Protein AF-A0A7S1YZG0-F1 (afdb_monomer)

Structure (mmCIF, N/CA/C/O backbone):
data_AF-A0A7S1YZG0-F1
#
_entry.id   AF-A0A7S1YZG0-F1
#
loop_
_atom_site.group_PDB
_atom_site.id
_atom_site.type_symbol
_atom_site.label_atom_id
_atom_site.label_alt_id
_atom_site.label_comp_id
_atom_site.label_asym_id
_atom_site.label_entity_id
_atom_site.label_seq_id
_atom_site.pdbx_PDB_ins_code
_atom_site.Cartn_x
_atom_site.Cartn_y
_atom_site.Cartn_z
_atom_site.occupancy
_atom_site.B_iso_or_equiv
_atom_site.auth_seq_id
_atom_site.auth_comp_id
_atom_site.auth_asym_id
_atom_site.auth_atom_id
_atom_site.pdbx_PDB_model_num
ATOM 1 N N . MET A 1 1 ? 15.597 51.646 4.621 1.00 40.84 1 MET A N 1
ATOM 2 C CA . MET A 1 1 ? 14.350 52.086 3.955 1.00 40.84 1 MET A CA 1
ATOM 3 C C . MET A 1 1 ? 13.303 50.994 4.123 1.00 40.84 1 MET A C 1
ATOM 5 O O . MET A 1 1 ? 13.541 49.890 3.660 1.00 40.84 1 MET A O 1
ATOM 9 N N . LYS A 1 2 ? 12.206 51.258 4.848 1.00 37.47 2 LYS A N 1
ATOM 10 C CA . LYS A 1 2 ? 11.056 50.345 4.960 1.00 37.47 2 LYS A CA 1
ATOM 11 C C . LYS A 1 2 ? 10.108 50.652 3.801 1.00 37.47 2 LYS A C 1
ATOM 13 O O . LYS A 1 2 ? 9.451 51.687 3.818 1.00 37.47 2 LYS A O 1
ATOM 18 N N . THR A 1 3 ? 10.072 49.805 2.783 1.00 43.25 3 THR A N 1
ATOM 19 C CA . THR A 1 3 ? 9.079 49.895 1.708 1.00 43.25 3 THR A CA 1
ATOM 20 C C . THR A 1 3 ? 7.746 49.402 2.269 1.00 43.25 3 THR A C 1
ATOM 22 O O . THR A 1 3 ? 7.546 48.203 2.440 1.00 43.25 3 THR A O 1
ATOM 25 N N . CYS A 1 4 ? 6.842 50.322 2.618 1.00 40.41 4 CYS A N 1
ATOM 26 C CA . CYS A 1 4 ? 5.443 49.975 2.864 1.00 40.41 4 CYS A CA 1
ATOM 27 C C . CYS A 1 4 ? 4.842 49.489 1.542 1.00 40.41 4 CYS A C 1
ATOM 29 O O . CYS A 1 4 ? 4.576 50.296 0.652 1.00 40.41 4 CYS A O 1
ATOM 31 N N . LEU A 1 5 ? 4.653 48.175 1.398 1.00 47.50 5 LEU A N 1
ATOM 32 C CA . LEU A 1 5 ? 3.820 47.633 0.331 1.00 47.50 5 LEU A CA 1
ATOM 33 C C . LEU A 1 5 ? 2.373 48.059 0.597 1.00 47.50 5 LEU A C 1
ATOM 35 O O . LEU A 1 5 ? 1.707 47.528 1.484 1.00 47.50 5 LEU A O 1
ATOM 39 N N . PHE A 1 6 ? 1.887 49.023 -0.180 1.00 48.78 6 PHE A N 1
ATOM 40 C CA . PHE A 1 6 ? 0.459 49.259 -0.316 1.00 48.78 6 PHE A CA 1
ATOM 41 C C . PHE A 1 6 ? -0.130 48.088 -1.102 1.00 48.78 6 PHE A C 1
ATOM 43 O O . PHE A 1 6 ? 0.108 47.944 -2.300 1.00 48.78 6 PHE A O 1
ATOM 50 N N . TYR A 1 7 ? -0.877 47.228 -0.416 1.00 52.06 7 TYR A N 1
ATOM 51 C CA . TYR A 1 7 ? -1.691 46.217 -1.073 1.00 52.06 7 TYR A CA 1
ATOM 52 C C . TYR A 1 7 ? -2.772 46.933 -1.881 1.00 52.06 7 TYR A C 1
ATOM 54 O O . TYR A 1 7 ? -3.585 47.676 -1.332 1.00 52.06 7 TYR A O 1
ATOM 62 N N . THR A 1 8 ? -2.788 46.723 -3.192 1.00 62.25 8 THR A N 1
ATOM 63 C CA . THR A 1 8 ? -3.886 47.191 -4.032 1.00 62.25 8 THR A CA 1
ATOM 64 C C . THR A 1 8 ? -5.134 46.387 -3.670 1.00 62.25 8 THR A C 1
ATOM 66 O O . THR A 1 8 ? -5.079 45.159 -3.579 1.00 62.25 8 THR A O 1
ATOM 69 N N . GLY A 1 9 ? -6.275 47.054 -3.456 1.00 66.38 9 GLY A N 1
ATOM 70 C CA . GLY A 1 9 ? -7.536 46.393 -3.075 1.00 66.38 9 GLY A CA 1
ATOM 71 C C . GLY A 1 9 ? -7.940 45.236 -4.003 1.00 66.38 9 GLY A C 1
ATOM 72 O O . GLY A 1 9 ? -8.592 44.292 -3.572 1.00 66.38 9 GLY A O 1
ATOM 73 N N . THR A 1 10 ? -7.464 45.244 -5.247 1.00 66.94 10 THR A N 1
ATOM 74 C CA . THR A 1 10 ? -7.626 44.173 -6.240 1.00 66.94 10 THR A CA 1
ATOM 75 C C . THR A 1 10 ? -7.078 42.809 -5.803 1.00 66.94 10 THR A C 1
ATOM 77 O O . THR A 1 10 ? -7.722 41.794 -6.058 1.00 66.94 10 THR A O 1
ATOM 80 N N . THR A 1 11 ? -5.940 42.753 -5.104 1.00 68.00 11 THR A N 1
ATOM 81 C CA . THR A 1 11 ? -5.344 41.484 -4.643 1.00 68.00 11 THR A CA 1
ATOM 82 C C . THR A 1 11 ? -6.171 40.859 -3.521 1.00 68.00 11 THR A C 1
ATOM 84 O O . THR A 1 11 ? -6.400 39.651 -3.513 1.00 68.00 11 THR A O 1
ATOM 87 N N . LEU A 1 12 ? -6.677 41.685 -2.602 1.00 68.25 12 LEU A N 1
ATOM 88 C CA . LEU A 1 12 ? -7.566 41.240 -1.526 1.00 68.25 12 LEU A CA 1
ATOM 89 C C . LEU A 1 12 ? -8.907 40.741 -2.074 1.00 68.25 12 LEU A C 1
ATOM 91 O O . LEU A 1 12 ? -9.391 39.704 -1.631 1.00 68.25 12 LEU A O 1
ATOM 95 N N . VAL A 1 13 ? -9.465 41.421 -3.081 1.00 70.56 13 VAL A N 1
ATOM 96 C CA . VAL A 1 13 ? -10.699 40.990 -3.758 1.00 70.56 13 VAL A CA 1
ATOM 97 C C . VAL A 1 13 ? -10.504 39.650 -4.471 1.00 70.56 13 VAL A C 1
ATOM 99 O O . VAL A 1 13 ? -11.366 38.783 -4.367 1.00 70.56 13 VAL A O 1
ATOM 102 N N . ALA A 1 14 ? -9.364 39.430 -5.134 1.00 66.88 14 ALA A N 1
ATOM 103 C CA . ALA A 1 14 ? -9.069 38.150 -5.780 1.00 66.88 14 ALA A CA 1
ATOM 104 C C . ALA A 1 14 ? -8.938 36.998 -4.767 1.00 66.88 14 ALA A C 1
ATOM 106 O O . ALA A 1 14 ? -9.512 35.930 -4.976 1.00 66.88 14 ALA A O 1
ATOM 107 N N . ILE A 1 15 ? -8.241 37.217 -3.644 1.00 70.81 15 ILE A N 1
ATOM 108 C CA . ILE A 1 15 ? -8.138 36.222 -2.563 1.00 70.81 15 ILE A CA 1
ATOM 109 C C . ILE A 1 15 ? -9.522 35.935 -1.968 1.00 70.81 15 ILE A C 1
ATOM 111 O O . ILE A 1 15 ? -9.895 34.773 -1.825 1.00 70.81 15 ILE A O 1
ATOM 115 N N . ALA A 1 16 ? -10.310 36.973 -1.676 1.00 72.50 16 ALA A N 1
ATOM 116 C CA . ALA A 1 16 ? -11.657 36.829 -1.131 1.00 72.50 16 ALA A CA 1
ATOM 117 C C . ALA A 1 16 ? -12.597 36.091 -2.095 1.00 72.50 16 ALA A C 1
ATOM 119 O O . ALA A 1 16 ? -13.363 35.238 -1.655 1.00 72.50 16 ALA A O 1
ATOM 120 N N . ALA A 1 17 ? -12.513 36.353 -3.401 1.00 70.94 17 ALA A N 1
ATOM 121 C CA . ALA A 1 17 ? -13.303 35.654 -4.410 1.00 70.94 17 ALA A CA 1
ATOM 122 C C . ALA A 1 17 ? -12.927 34.166 -4.507 1.00 70.94 17 ALA A C 1
ATOM 124 O O . ALA A 1 17 ? -13.818 33.321 -4.564 1.00 70.94 17 ALA A O 1
ATOM 125 N N . VAL A 1 18 ? -11.630 33.827 -4.452 1.00 68.88 18 VAL A N 1
ATOM 126 C CA . VAL A 1 18 ? -11.175 32.424 -4.423 1.00 68.88 18 VAL A CA 1
ATOM 127 C C . VAL A 1 18 ? -11.649 31.728 -3.149 1.00 68.88 18 VAL A C 1
ATOM 129 O O . VAL A 1 18 ? -12.215 30.642 -3.231 1.00 68.88 18 VAL A O 1
ATOM 132 N N . LEU A 1 19 ? -11.485 32.360 -1.983 1.00 69.44 19 LEU A N 1
ATOM 133 C CA . LEU A 1 19 ? -11.948 31.802 -0.709 1.00 69.44 19 LEU A CA 1
ATOM 134 C C . LEU A 1 19 ? -13.472 31.629 -0.687 1.00 69.44 19 LEU A C 1
ATOM 136 O O . LEU A 1 19 ? -13.952 30.585 -0.263 1.00 69.44 19 LEU A O 1
ATOM 140 N N . THR A 1 20 ? -14.231 32.597 -1.204 1.00 70.56 20 THR A N 1
ATOM 141 C CA . THR A 1 20 ? -15.699 32.522 -1.288 1.00 70.56 20 THR A CA 1
ATOM 142 C C . THR A 1 20 ? -16.143 31.423 -2.250 1.00 70.56 20 THR A C 1
ATOM 144 O O 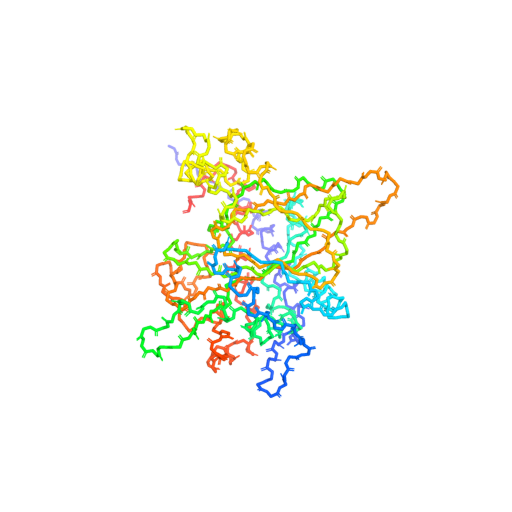. THR A 1 20 ? -17.036 30.651 -1.920 1.00 70.56 20 THR A O 1
ATOM 147 N N . GLY A 1 21 ? -15.497 31.295 -3.413 1.00 69.62 21 GLY A N 1
ATOM 148 C CA . GLY A 1 21 ? -15.764 30.213 -4.361 1.00 69.62 21 GLY A CA 1
ATOM 149 C C . GLY A 1 21 ? -15.461 28.832 -3.775 1.00 69.62 21 GLY A C 1
ATOM 150 O O . GLY A 1 21 ? -16.241 27.903 -3.971 1.00 69.62 21 GLY A O 1
ATOM 151 N N . VAL A 1 22 ? -14.376 28.709 -3.001 1.00 64.56 22 VAL A N 1
ATOM 152 C CA . VAL A 1 22 ? -14.058 27.497 -2.234 1.00 64.56 22 VAL A CA 1
ATOM 153 C C . VAL A 1 22 ? -15.163 27.223 -1.210 1.00 64.56 22 VAL A C 1
ATOM 155 O O . VAL A 1 22 ? -15.766 26.160 -1.267 1.00 64.56 22 VAL A O 1
ATOM 158 N N . VAL A 1 23 ? -15.511 28.185 -0.350 1.00 67.06 23 VAL A N 1
ATOM 159 C CA . VAL A 1 23 ? -16.560 28.034 0.679 1.00 67.06 23 VAL A CA 1
ATOM 160 C C . VAL A 1 23 ? -17.917 27.649 0.080 1.00 67.06 23 VAL A C 1
ATOM 162 O O . VAL A 1 23 ? -18.544 26.710 0.564 1.00 67.06 23 VAL A O 1
ATOM 165 N N . LEU A 1 24 ? -18.356 28.306 -0.998 1.00 66.12 24 LEU A N 1
ATOM 166 C CA . LEU A 1 24 ? -19.634 28.005 -1.652 1.00 66.12 24 LEU A CA 1
ATOM 167 C C . LEU A 1 24 ? -19.661 26.588 -2.234 1.00 66.12 24 LEU A C 1
ATOM 169 O O . LEU A 1 24 ? -20.643 25.866 -2.067 1.00 66.12 24 LEU A O 1
ATOM 173 N N . ARG A 1 25 ? -18.567 26.153 -2.867 1.00 63.75 25 ARG A N 1
ATOM 174 C CA . ARG A 1 25 ? -18.474 24.797 -3.420 1.00 63.75 25 ARG A CA 1
ATOM 175 C C . ARG A 1 25 ? -18.452 23.735 -2.322 1.00 63.75 25 ARG A C 1
ATOM 177 O O . ARG A 1 25 ? -19.052 22.680 -2.488 1.00 63.75 25 ARG A O 1
ATOM 184 N N . LEU A 1 26 ? -17.837 24.035 -1.183 1.00 60.12 26 LEU A N 1
ATOM 185 C CA . LEU A 1 26 ? -17.838 23.152 -0.016 1.00 60.12 26 LEU A CA 1
ATOM 186 C C . LEU A 1 26 ? -19.218 23.054 0.627 1.00 60.12 26 LEU A C 1
ATOM 188 O O . LEU A 1 26 ? -19.642 21.963 0.978 1.00 60.12 26 LEU A O 1
ATOM 19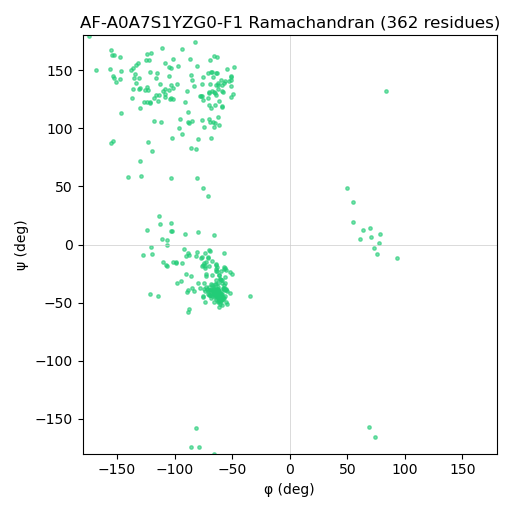2 N N . SER A 1 27 ? -19.959 24.163 0.695 1.00 59.91 27 SER A N 1
ATOM 193 C CA . SER A 1 27 ? -21.349 24.152 1.169 1.00 59.91 27 SER A CA 1
ATOM 194 C C . SER A 1 27 ? -22.317 23.425 0.228 1.00 59.91 27 SER A C 1
ATOM 196 O O . SER A 1 27 ? -23.437 23.123 0.625 1.00 59.91 27 SER A O 1
ATOM 198 N N . SER A 1 28 ? -21.891 23.144 -1.010 1.00 61.03 28 SER A N 1
ATOM 199 C CA . SER A 1 28 ? -22.640 22.324 -1.969 1.00 61.03 28 SER A CA 1
ATOM 200 C C . SER A 1 28 ? -22.284 20.837 -1.931 1.00 61.03 28 SER A C 1
ATOM 202 O O . SER A 1 28 ? -22.922 20.067 -2.645 1.00 61.03 28 SER A O 1
ATOM 204 N N . ILE A 1 29 ? -21.295 20.420 -1.125 1.00 59.22 29 ILE A N 1
ATOM 205 C CA . ILE A 1 29 ? -21.061 18.995 -0.875 1.00 59.22 29 ILE A CA 1
ATOM 206 C C . ILE A 1 29 ? -22.264 18.503 -0.064 1.00 59.22 29 ILE A C 1
ATOM 208 O O . ILE A 1 29 ? -22.516 19.037 1.018 1.00 59.22 29 ILE A O 1
ATOM 212 N N . PRO A 1 30 ? -23.061 17.560 -0.590 1.00 58.75 30 PRO A N 1
ATOM 213 C CA . PRO A 1 30 ? -24.253 17.126 0.113 1.00 58.75 30 PRO A CA 1
ATOM 214 C C . PRO A 1 30 ? -23.872 16.495 1.463 1.00 58.75 30 PRO A C 1
ATOM 216 O O . PRO A 1 30 ? -22.887 15.768 1.578 1.00 58.75 30 PRO A O 1
ATOM 219 N N . ASN A 1 31 ? -24.656 16.810 2.503 1.00 58.28 31 ASN A N 1
ATOM 220 C CA . ASN A 1 31 ? -24.480 16.327 3.885 1.00 58.28 31 ASN A CA 1
ATOM 221 C C . ASN A 1 31 ? -24.696 14.803 4.034 1.00 58.28 31 ASN A C 1
ATOM 223 O O . ASN A 1 31 ? -24.804 14.294 5.147 1.00 58.28 31 ASN A O 1
ATOM 227 N N . ASP A 1 32 ? -24.842 14.082 2.927 1.00 57.28 32 ASP A N 1
ATOM 228 C CA . ASP A 1 32 ? -25.149 12.659 2.857 1.00 57.28 32 ASP A CA 1
ATOM 229 C C . ASP A 1 32 ? -23.901 11.762 2.880 1.00 57.28 32 ASP A C 1
ATOM 231 O O . ASP A 1 32 ? -24.047 10.554 3.061 1.00 57.28 32 ASP A O 1
ATOM 235 N N . ILE A 1 33 ? -22.680 12.314 2.805 1.00 58.03 33 ILE A N 1
ATOM 236 C CA . ILE A 1 33 ? -21.438 11.548 3.027 1.00 58.03 33 ILE A CA 1
ATOM 237 C C . ILE A 1 33 ? -21.162 11.380 4.527 1.00 58.03 33 ILE A C 1
ATOM 239 O O . ILE A 1 33 ? -20.125 11.770 5.064 1.00 58.03 33 ILE A O 1
ATOM 243 N N . VAL A 1 34 ? -22.113 10.798 5.241 1.00 62.34 34 VAL A N 1
ATOM 244 C CA . VAL A 1 34 ? -21.827 10.254 6.561 1.00 62.34 34 VAL A CA 1
ATOM 245 C C . VAL A 1 34 ? -21.362 8.823 6.350 1.00 62.34 34 VAL A C 1
ATOM 247 O O . VAL A 1 34 ? -22.148 7.982 5.911 1.00 62.34 34 VAL A O 1
ATOM 250 N N . ILE A 1 35 ? -20.093 8.535 6.656 1.00 65.12 35 ILE A N 1
ATOM 251 C CA . ILE A 1 35 ? -19.622 7.150 6.714 1.00 65.12 35 ILE A CA 1
ATOM 252 C C . ILE A 1 35 ? -20.350 6.491 7.881 1.00 65.12 35 ILE A C 1
ATOM 254 O O . ILE A 1 35 ? -20.004 6.696 9.043 1.00 65.12 35 ILE A O 1
ATOM 258 N N . ARG A 1 36 ? -21.379 5.712 7.564 1.00 67.06 36 ARG A N 1
ATOM 259 C CA . ARG A 1 36 ? -22.019 4.819 8.521 1.00 67.06 36 ARG A CA 1
ATOM 260 C C . ARG A 1 36 ? -21.361 3.462 8.379 1.00 67.06 36 ARG A C 1
ATOM 262 O O . ARG A 1 36 ? -21.690 2.694 7.480 1.00 67.06 36 ARG A O 1
ATOM 269 N N . LEU A 1 37 ? -20.367 3.215 9.225 1.00 66.00 37 LEU A N 1
ATOM 270 C CA . LEU A 1 37 ? -19.906 1.860 9.488 1.00 66.00 37 LEU A CA 1
ATOM 271 C C . LEU A 1 37 ? -20.895 1.301 10.504 1.00 66.00 37 LEU A C 1
ATOM 273 O O . LEU A 1 37 ? -20.654 1.401 11.699 1.00 66.00 37 LEU A O 1
ATOM 277 N N . ASP A 1 38 ? -22.046 0.811 10.045 1.00 61.22 38 ASP A N 1
ATOM 278 C CA . ASP A 1 38 ? -22.977 0.163 10.965 1.00 61.22 38 ASP A CA 1
ATOM 279 C C . ASP A 1 38 ? -22.235 -1.022 11.604 1.00 61.22 38 ASP A C 1
ATOM 281 O O . ASP A 1 38 ? -21.835 -1.957 10.908 1.00 61.22 38 ASP A O 1
ATOM 285 N N . ASP A 1 39 ? -22.070 -1.004 12.933 1.00 53.97 39 ASP A N 1
ATOM 286 C CA . ASP A 1 39 ? -21.371 -2.044 13.718 1.00 53.97 39 ASP A CA 1
ATOM 287 C C . ASP A 1 39 ? -21.977 -3.457 13.537 1.00 53.97 39 ASP A C 1
ATOM 289 O O . ASP A 1 39 ? -21.431 -4.450 14.016 1.00 53.97 39 ASP A O 1
ATOM 293 N N . THR A 1 40 ? -23.116 -3.563 12.844 1.00 52.03 40 THR A N 1
ATOM 294 C CA . THR A 1 40 ? -23.868 -4.806 12.621 1.00 52.03 40 THR A CA 1
ATOM 295 C C . THR A 1 40 ? -23.839 -5.315 11.183 1.00 52.03 40 THR A C 1
ATOM 297 O O . THR A 1 40 ? -24.181 -6.476 10.958 1.00 52.03 40 THR A O 1
ATOM 300 N N . THR A 1 41 ? -23.430 -4.502 10.205 1.00 57.78 41 THR A N 1
ATOM 301 C CA . THR A 1 41 ? -23.325 -4.964 8.818 1.00 57.78 41 THR A CA 1
ATOM 302 C C . THR A 1 41 ? -21.897 -5.399 8.558 1.00 57.78 41 THR A C 1
ATOM 304 O O . THR A 1 41 ? -20.989 -4.570 8.487 1.00 57.78 41 THR A O 1
ATOM 307 N N . GLU A 1 42 ? -21.692 -6.711 8.436 1.00 74.25 42 GLU A N 1
ATOM 308 C CA . GLU A 1 42 ? -20.433 -7.251 7.936 1.00 74.25 42 GLU A CA 1
ATOM 309 C C . GLU A 1 42 ? -20.059 -6.566 6.619 1.00 74.25 42 GLU A C 1
ATOM 311 O O . GLU A 1 42 ? -20.928 -6.231 5.808 1.00 74.25 42 GLU A O 1
ATOM 316 N N . SER A 1 43 ? -18.757 -6.358 6.412 1.00 82.88 43 SER A N 1
ATOM 317 C CA . SER A 1 43 ? -18.273 -5.803 5.156 1.00 82.88 43 SER A CA 1
ATOM 318 C C . SER A 1 43 ? -18.839 -6.585 3.980 1.00 82.88 43 SER A C 1
ATOM 320 O O . SER A 1 43 ? -18.821 -7.815 3.965 1.00 82.88 43 SER A O 1
ATOM 322 N N . THR A 1 44 ? -19.282 -5.864 2.956 1.00 88.50 44 THR A N 1
ATOM 323 C CA . THR A 1 44 ? -19.693 -6.472 1.689 1.00 88.50 44 THR A CA 1
ATOM 324 C C . THR A 1 44 ? -18.502 -7.049 0.919 1.00 88.50 44 THR A C 1
ATOM 326 O O . THR A 1 44 ? -18.699 -7.636 -0.147 1.00 88.50 44 THR A O 1
ATOM 329 N N . PHE A 1 45 ? -17.272 -6.842 1.408 1.00 95.25 45 PHE A N 1
ATOM 330 C CA . PHE A 1 45 ? -16.039 -7.448 0.920 1.00 95.25 45 PHE A CA 1
ATOM 331 C C . PHE A 1 45 ? -15.647 -8.654 1.775 1.00 95.25 45 PHE A C 1
ATOM 333 O O . PHE A 1 45 ? -15.642 -8.615 3.006 1.00 95.25 45 PHE A O 1
ATOM 340 N N . THR A 1 46 ? -15.216 -9.706 1.098 1.00 97.06 46 THR A N 1
ATOM 341 C CA . THR A 1 46 ? -14.877 -11.015 1.648 1.00 97.06 46 THR A CA 1
ATOM 342 C C . THR A 1 46 ? -13.498 -11.466 1.163 1.00 97.06 46 THR A C 1
ATOM 344 O O . THR A 1 46 ? -13.366 -12.517 0.536 1.00 97.06 46 THR A O 1
ATOM 347 N N . PRO A 1 47 ? -12.433 -10.689 1.447 1.00 97.12 47 PRO A N 1
ATOM 348 C CA . PRO A 1 47 ? -11.110 -11.002 0.949 1.00 97.12 47 PRO A CA 1
ATOM 349 C C . PRO A 1 47 ? -10.664 -12.383 1.425 1.00 97.12 47 PRO A C 1
ATOM 351 O O . PRO A 1 47 ? -10.814 -12.754 2.600 1.00 97.12 47 PRO A O 1
ATOM 354 N N . LYS A 1 48 ? -10.058 -13.131 0.507 1.00 98.12 48 LYS A N 1
ATOM 355 C CA . LYS A 1 48 ? -9.462 -14.427 0.801 1.00 98.12 48 LYS A CA 1
ATOM 356 C C . LYS A 1 48 ? -8.390 -14.264 1.877 1.00 98.12 48 LYS A C 1
ATOM 358 O O . LYS A 1 48 ? -7.521 -13.401 1.795 1.00 98.12 48 LYS A O 1
ATOM 363 N N . GLN A 1 49 ? -8.433 -15.115 2.895 1.00 98.06 49 GLN A N 1
ATOM 364 C CA . GLN A 1 49 ? -7.408 -15.112 3.935 1.00 98.06 49 GLN A CA 1
ATOM 365 C C . GLN A 1 49 ? -6.080 -15.646 3.388 1.00 98.06 49 GLN A C 1
ATOM 367 O O . GLN A 1 49 ? -6.061 -16.537 2.532 1.00 98.06 49 GLN A O 1
ATOM 372 N N . LEU A 1 50 ? -4.966 -15.122 3.905 1.00 98.12 50 LEU A N 1
ATOM 373 C CA . LEU A 1 50 ? -3.645 -15.646 3.572 1.00 98.12 50 LEU A CA 1
ATOM 374 C C . LEU A 1 50 ? -3.513 -17.087 4.065 1.00 98.12 50 LEU A C 1
ATOM 376 O O . LEU A 1 50 ? -3.894 -17.428 5.183 1.00 98.12 50 LEU A O 1
ATOM 380 N N . THR A 1 51 ? -2.937 -17.936 3.223 1.00 98.12 51 THR A N 1
ATOM 381 C CA . THR A 1 51 ? -2.551 -19.292 3.618 1.00 98.12 51 THR A CA 1
ATOM 382 C C . THR A 1 51 ? -1.380 -19.256 4.600 1.00 98.12 51 THR A C 1
ATOM 384 O O . THR A 1 51 ? -0.595 -18.307 4.622 1.00 98.12 51 THR A O 1
ATOM 387 N N . GLN A 1 52 ? -1.195 -20.332 5.370 1.00 97.81 52 GLN A N 1
ATOM 388 C CA . GLN A 1 52 ? -0.063 -20.432 6.296 1.00 97.81 52 GLN A CA 1
ATOM 389 C C . GLN A 1 52 ? 1.293 -20.287 5.587 1.00 97.81 52 GLN A C 1
ATOM 391 O O . GLN A 1 52 ? 2.194 -19.644 6.120 1.00 97.81 52 GLN A O 1
ATOM 396 N N . SER A 1 53 ? 1.428 -20.835 4.375 1.00 98.25 53 SER A N 1
ATOM 397 C CA . SER A 1 53 ? 2.641 -20.677 3.569 1.00 98.25 53 SER A CA 1
ATOM 398 C C . SER A 1 53 ? 2.862 -19.226 3.152 1.00 98.25 53 SER A C 1
ATOM 400 O O . SER A 1 53 ? 3.985 -18.752 3.225 1.00 98.25 53 SER A O 1
ATOM 402 N N . GLN A 1 54 ? 1.808 -18.491 2.779 1.00 98.31 54 GLN A N 1
ATOM 403 C CA . GLN A 1 54 ? 1.923 -17.068 2.442 1.00 98.31 54 GLN A CA 1
ATOM 404 C C . GLN A 1 54 ? 2.336 -16.217 3.647 1.00 98.31 54 GLN A C 1
ATOM 406 O O . GLN A 1 54 ? 3.156 -15.316 3.496 1.00 98.31 54 GLN A O 1
ATOM 411 N N . ILE A 1 55 ? 1.812 -16.519 4.838 1.00 98.06 55 ILE A N 1
ATOM 412 C CA . ILE A 1 55 ? 2.206 -15.840 6.082 1.00 98.06 55 ILE A CA 1
ATOM 413 C C . ILE A 1 55 ? 3.693 -16.084 6.363 1.00 98.06 55 ILE A C 1
ATOM 415 O O . ILE A 1 55 ? 4.441 -15.131 6.558 1.00 98.06 55 ILE A O 1
ATOM 419 N N . GLN A 1 56 ? 4.146 -17.338 6.285 1.00 97.12 56 GLN A N 1
ATOM 420 C CA . GLN A 1 56 ? 5.559 -17.692 6.468 1.00 97.12 56 GLN A CA 1
ATOM 421 C C . GLN A 1 56 ? 6.464 -17.037 5.415 1.00 97.12 56 GLN A C 1
ATOM 423 O O . GLN A 1 56 ? 7.554 -16.568 5.742 1.00 97.12 56 GLN A O 1
ATOM 428 N N . THR A 1 57 ? 6.017 -16.972 4.155 1.00 97.69 57 THR A N 1
ATOM 429 C CA . THR A 1 57 ? 6.726 -16.240 3.099 1.00 97.69 57 THR A CA 1
ATOM 430 C C . THR A 1 57 ? 6.836 -14.763 3.454 1.00 97.69 57 THR A C 1
ATOM 432 O O . THR A 1 57 ? 7.936 -14.230 3.397 1.00 97.69 57 THR A O 1
ATOM 435 N N . PHE A 1 58 ? 5.756 -14.108 3.881 1.00 97.75 58 PHE A N 1
ATOM 436 C CA . PHE A 1 58 ? 5.808 -12.701 4.279 1.00 97.75 58 PHE A CA 1
ATOM 437 C C . PHE A 1 58 ? 6.760 -12.464 5.461 1.00 97.75 58 PHE A C 1
ATOM 439 O O . PHE A 1 58 ? 7.575 -11.546 5.408 1.00 97.75 58 PHE A O 1
ATOM 446 N N . GLU A 1 59 ? 6.702 -13.295 6.505 1.00 95.94 59 GLU A N 1
ATOM 447 C CA . GLU A 1 59 ? 7.577 -13.184 7.684 1.00 95.94 59 GLU A CA 1
ATOM 448 C C . GLU A 1 59 ? 9.062 -13.304 7.308 1.00 95.94 59 GLU A C 1
ATOM 450 O O . GLU A 1 59 ? 9.903 -12.532 7.783 1.00 95.94 59 GLU A O 1
ATOM 455 N N . LYS A 1 60 ? 9.385 -14.251 6.422 1.00 96.00 60 LYS A N 1
ATOM 456 C CA . LYS A 1 60 ? 10.753 -14.491 5.960 1.00 96.00 60 LYS A CA 1
ATOM 457 C C . LYS A 1 60 ? 11.235 -13.408 4.992 1.00 96.00 60 LYS A C 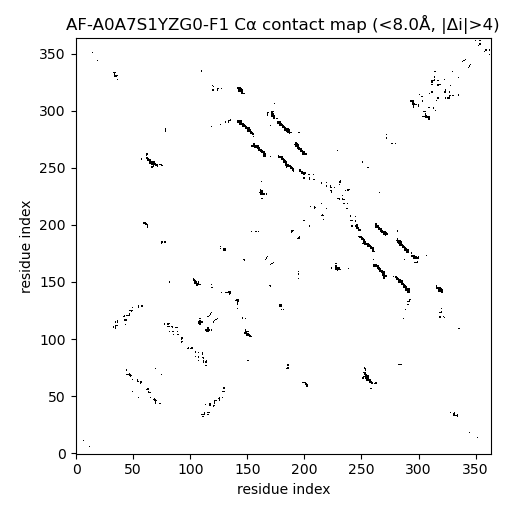1
ATOM 459 O O . LYS A 1 60 ? 12.326 -12.863 5.159 1.00 96.00 60 LYS A O 1
ATOM 464 N N . GLU A 1 61 ? 10.425 -13.107 3.985 1.00 96.69 61 GLU A N 1
ATOM 465 C CA . GLU A 1 61 ? 10.826 -12.358 2.793 1.00 96.69 61 GLU A CA 1
ATOM 466 C C . GLU A 1 61 ? 10.455 -10.872 2.839 1.00 96.69 61 GLU A C 1
ATOM 468 O O . GLU A 1 61 ? 10.965 -10.090 2.038 1.00 96.69 61 GLU A O 1
ATOM 473 N N . GLY A 1 62 ? 9.563 -10.467 3.747 1.00 96.50 62 GLY A N 1
ATOM 474 C CA . GLY A 1 62 ? 8.999 -9.116 3.808 1.00 96.50 62 GLY A CA 1
ATOM 475 C C . GLY A 1 62 ? 8.024 -8.792 2.670 1.00 96.50 62 GLY A C 1
ATOM 476 O O . GLY A 1 62 ? 7.607 -7.640 2.539 1.00 96.50 62 GLY A O 1
ATOM 477 N N . VAL A 1 63 ? 7.674 -9.770 1.830 1.00 98.19 63 VAL A N 1
ATOM 478 C CA . VAL A 1 63 ? 6.740 -9.615 0.711 1.00 98.19 63 VAL A CA 1
ATOM 479 C C . VAL A 1 63 ? 6.067 -10.940 0.366 1.00 98.19 63 VAL A C 1
ATOM 481 O O . VAL A 1 63 ? 6.682 -11.999 0.466 1.00 98.19 63 VAL A O 1
ATOM 484 N N . VAL A 1 64 ? 4.803 -10.888 -0.052 1.00 98.38 64 VAL A N 1
ATOM 485 C CA . VAL A 1 64 ? 4.061 -12.046 -0.553 1.00 98.38 64 VAL A CA 1
ATOM 486 C C . VAL A 1 64 ? 3.060 -11.643 -1.636 1.00 98.38 64 VAL A C 1
ATOM 488 O O . VAL A 1 64 ? 2.418 -10.597 -1.551 1.00 98.38 64 VAL A O 1
ATOM 491 N N . PHE A 1 65 ? 2.913 -12.497 -2.649 1.00 98.62 65 PHE A N 1
ATOM 492 C CA . PHE A 1 65 ? 1.862 -12.394 -3.660 1.00 98.62 65 PHE A CA 1
ATOM 493 C C . PHE A 1 65 ? 0.609 -13.166 -3.212 1.00 98.62 65 PHE A C 1
ATOM 495 O O . PHE A 1 65 ? 0.681 -14.319 -2.768 1.00 98.62 65 PHE A O 1
ATOM 502 N N . ALA A 1 66 ? -0.548 -12.523 -3.319 1.00 98.56 66 ALA A N 1
ATOM 503 C CA . ALA A 1 66 ? -1.849 -13.037 -2.921 1.00 98.56 66 ALA A CA 1
ATOM 504 C C . ALA A 1 66 ? -2.806 -13.019 -4.126 1.00 98.56 66 ALA A C 1
ATOM 506 O O . ALA A 1 66 ? -3.507 -12.027 -4.336 1.00 98.56 66 ALA A O 1
ATOM 507 N N . PRO A 1 67 ? -2.834 -14.099 -4.931 1.00 98.50 67 PRO A N 1
ATOM 508 C CA . PRO A 1 67 ? -3.731 -14.182 -6.075 1.00 98.50 67 PRO A CA 1
ATOM 509 C C . PRO A 1 67 ? -5.183 -14.300 -5.614 1.00 98.50 67 PRO A C 1
ATOM 511 O O . PRO A 1 67 ? -5.489 -15.054 -4.680 1.00 98.50 67 PRO A O 1
ATOM 514 N N . SER A 1 68 ? -6.058 -13.575 -6.305 1.00 98.25 68 SER A N 1
ATOM 515 C CA . SER A 1 68 ? -7.492 -13.474 -6.043 1.00 98.25 68 SER A CA 1
ATOM 516 C C . SER A 1 68 ? -7.759 -13.159 -4.573 1.00 98.25 68 SER A C 1
ATOM 518 O O . SER A 1 68 ? -8.523 -13.857 -3.900 1.00 98.25 68 SER A O 1
ATOM 520 N N . LEU A 1 69 ? -7.049 -12.150 -4.049 1.00 98.62 69 LEU A N 1
ATOM 521 C CA . LEU A 1 69 ? -7.306 -11.648 -2.704 1.00 98.62 69 LEU A CA 1
ATOM 522 C C . LEU A 1 69 ? -8.740 -11.124 -2.631 1.00 98.62 69 LEU A C 1
ATOM 524 O O . LEU A 1 69 ? -9.446 -11.439 -1.680 1.00 98.62 69 LEU A O 1
ATOM 528 N N . LEU A 1 70 ? -9.156 -10.372 -3.647 1.00 98.62 70 LEU A N 1
ATOM 529 C CA . LEU A 1 70 ? -10.552 -10.054 -3.925 1.00 98.62 70 LEU A CA 1
ATOM 530 C C . LEU A 1 70 ? -11.038 -10.878 -5.120 1.00 98.62 70 LEU A C 1
ATOM 532 O O . LEU A 1 70 ? -10.248 -11.240 -5.996 1.00 98.62 70 LEU A O 1
ATOM 536 N N . SER A 1 71 ? -12.342 -11.146 -5.164 1.00 98.31 71 SER A N 1
ATOM 537 C CA . SER A 1 71 ? -13.000 -11.555 -6.408 1.00 98.31 71 SER A CA 1
ATOM 538 C C . SER A 1 71 ? -12.924 -10.438 -7.454 1.00 98.31 71 SER A C 1
ATOM 540 O O . SER A 1 71 ? -12.698 -9.267 -7.129 1.00 98.31 71 SER A O 1
ATOM 542 N N . GLU A 1 72 ? -13.122 -10.789 -8.722 1.00 97.56 72 GLU A N 1
ATOM 543 C CA . GLU A 1 72 ? -13.126 -9.812 -9.812 1.00 97.56 72 GLU A CA 1
ATOM 544 C C . GLU A 1 72 ? -14.259 -8.788 -9.628 1.00 97.56 72 GLU A C 1
ATOM 546 O O . GLU A 1 72 ? -14.054 -7.587 -9.805 1.00 97.56 72 GLU A O 1
ATOM 551 N N . GLU A 1 73 ? -15.429 -9.236 -9.167 1.00 98.00 73 GLU A N 1
ATOM 552 C CA . GLU A 1 73 ? -16.581 -8.385 -8.871 1.00 98.00 73 GLU A CA 1
ATOM 553 C C . GLU A 1 73 ? -16.289 -7.389 -7.739 1.00 98.00 73 GLU A C 1
ATOM 555 O O . GLU A 1 73 ? -16.643 -6.211 -7.828 1.00 98.00 73 GLU A O 1
ATOM 560 N N . GLU A 1 74 ? -15.609 -7.831 -6.679 1.00 98.12 74 GLU A N 1
ATOM 561 C CA . GLU A 1 74 ? -15.180 -6.956 -5.585 1.00 98.12 74 GLU A CA 1
ATOM 562 C C . GLU A 1 74 ? -14.113 -5.956 -6.036 1.00 98.12 74 GLU A C 1
ATOM 564 O O . GLU A 1 74 ? -14.160 -4.795 -5.628 1.00 98.12 74 GLU A O 1
ATOM 569 N N . ALA A 1 75 ? -13.173 -6.373 -6.888 1.00 98.25 75 ALA A N 1
ATOM 570 C CA . ALA A 1 75 ? -12.168 -5.480 -7.458 1.00 98.25 75 ALA A CA 1
ATOM 571 C C . ALA A 1 75 ? -12.811 -4.397 -8.340 1.00 98.25 75 ALA A C 1
ATOM 573 O O . ALA A 1 75 ? -12.458 -3.223 -8.219 1.00 98.25 75 ALA A O 1
ATOM 574 N N . ILE A 1 76 ? -13.802 -4.763 -9.161 1.00 97.31 76 ILE A N 1
ATOM 575 C CA . ILE A 1 76 ? -14.607 -3.825 -9.957 1.00 97.31 76 ILE A CA 1
ATOM 576 C C . ILE A 1 76 ? -15.365 -2.855 -9.048 1.00 97.31 76 ILE A C 1
ATOM 578 O O . ILE A 1 76 ? -15.285 -1.644 -9.249 1.00 97.31 76 ILE A O 1
ATOM 582 N N . ARG A 1 77 ? -16.037 -3.351 -8.002 1.00 96.81 77 ARG A N 1
ATOM 583 C CA . ARG A 1 77 ? -16.738 -2.485 -7.042 1.00 96.81 77 ARG A CA 1
ATOM 584 C C . ARG A 1 77 ? -15.780 -1.506 -6.364 1.00 96.81 77 ARG A C 1
ATOM 586 O O . ARG A 1 77 ? -16.088 -0.323 -6.262 1.00 96.81 77 ARG A O 1
ATOM 593 N N . LEU A 1 78 ? -14.609 -1.975 -5.928 1.00 97.44 78 LEU A N 1
ATOM 594 C CA . LEU A 1 78 ? -13.581 -1.129 -5.318 1.00 97.44 78 LEU A CA 1
ATOM 595 C C . LEU A 1 78 ? -13.061 -0.068 -6.295 1.00 97.44 78 LEU A C 1
ATOM 597 O O . LEU A 1 78 ? -12.871 1.083 -5.905 1.00 97.44 78 LEU A O 1
ATOM 601 N N . ARG A 1 79 ? -12.853 -0.438 -7.562 1.00 96.88 79 ARG A N 1
ATOM 602 C CA . ARG A 1 79 ? -12.465 0.492 -8.625 1.00 96.88 79 ARG A CA 1
ATOM 603 C C . ARG A 1 79 ? -13.498 1.594 -8.801 1.00 96.88 79 ARG A C 1
ATOM 605 O O . ARG A 1 79 ? -13.135 2.765 -8.764 1.00 96.88 79 ARG A O 1
ATOM 612 N N . ASP A 1 80 ? -14.761 1.224 -8.960 1.00 95.81 80 ASP A N 1
ATOM 613 C CA . ASP A 1 80 ? -15.840 2.172 -9.228 1.00 95.81 80 ASP A CA 1
ATOM 614 C C . ASP A 1 80 ? -16.067 3.094 -8.012 1.00 95.81 80 ASP A C 1
ATOM 616 O O . ASP A 1 80 ? -16.188 4.311 -8.161 1.00 95.81 80 ASP A O 1
ATOM 620 N N . ALA A 1 81 ? -16.001 2.543 -6.794 1.00 93.75 81 ALA A N 1
ATOM 621 C CA . ALA A 1 81 ? -16.051 3.305 -5.548 1.00 93.75 81 ALA A CA 1
ATOM 622 C C . ALA A 1 81 ? -14.863 4.272 -5.389 1.00 93.75 81 ALA A C 1
ATOM 624 O O . ALA A 1 81 ? -15.027 5.386 -4.884 1.00 93.75 81 ALA A O 1
ATOM 625 N N . GLY A 1 82 ? -13.669 3.855 -5.813 1.00 92.44 82 GLY A N 1
ATOM 626 C CA . GLY A 1 82 ? -12.457 4.666 -5.787 1.00 92.44 82 GLY A CA 1
ATOM 627 C C . GLY A 1 82 ? -12.474 5.805 -6.810 1.00 92.44 82 GLY A C 1
ATOM 628 O O . GLY A 1 82 ? -12.124 6.931 -6.459 1.00 92.44 82 GLY A O 1
ATOM 629 N N . GLU A 1 83 ? -12.936 5.557 -8.039 1.00 91.75 83 GLU A N 1
ATOM 630 C CA . GLU A 1 83 ? -13.126 6.607 -9.054 1.00 91.75 83 GLU A CA 1
ATOM 631 C C . GLU A 1 83 ? -14.175 7.625 -8.596 1.00 91.75 83 GLU A C 1
ATOM 633 O O . GLU A 1 83 ? -13.925 8.831 -8.626 1.00 91.75 83 GLU A O 1
ATOM 638 N N . TYR A 1 84 ? -15.301 7.148 -8.060 1.00 88.38 84 TYR A N 1
ATOM 639 C CA . TYR A 1 84 ? -16.325 8.012 -7.480 1.00 88.38 84 TYR A CA 1
ATOM 640 C C . TYR A 1 84 ? -15.768 8.891 -6.346 1.00 88.38 84 TYR A C 1
ATOM 642 O O . TYR A 1 84 ? -15.995 10.102 -6.314 1.00 88.38 84 TYR A O 1
ATOM 650 N N . ALA A 1 85 ? -14.984 8.313 -5.431 1.00 84.88 85 ALA A N 1
ATOM 651 C CA . ALA A 1 85 ? -14.305 9.065 -4.377 1.00 84.88 85 ALA A CA 1
ATOM 652 C C . ALA A 1 85 ? -13.288 10.072 -4.939 1.00 84.88 85 ALA A C 1
ATOM 654 O O . ALA A 1 85 ? -13.260 11.225 -4.508 1.00 84.88 85 ALA A O 1
ATOM 655 N N . LYS A 1 86 ? -12.479 9.685 -5.933 1.00 83.50 86 LYS A N 1
ATOM 656 C CA . LYS A 1 86 ? -11.484 10.553 -6.585 1.00 83.50 86 LYS A CA 1
ATOM 657 C C . LYS A 1 86 ? -12.133 11.788 -7.214 1.00 83.50 86 LYS A C 1
ATOM 659 O O . LYS A 1 86 ? -11.614 12.895 -7.043 1.00 83.50 86 LYS A O 1
ATOM 664 N N . GLU A 1 87 ? -13.278 11.628 -7.877 1.00 82.12 87 GLU A N 1
ATOM 665 C CA . GLU A 1 87 ? -14.050 12.740 -8.450 1.00 82.12 87 GLU A CA 1
ATOM 666 C C . GLU A 1 87 ? -14.518 13.753 -7.390 1.00 82.12 87 GLU A C 1
ATOM 668 O O . GLU A 1 87 ? -14.613 14.952 -7.680 1.00 82.12 87 GLU A O 1
ATOM 673 N N . ARG A 1 88 ? -14.742 13.303 -6.148 1.00 74.25 88 ARG A N 1
ATOM 674 C CA . ARG A 1 88 ? -15.165 14.147 -5.016 1.00 74.25 88 ARG A CA 1
ATOM 675 C C . ARG A 1 88 ? -13.991 14.752 -4.243 1.00 74.25 88 ARG A C 1
ATOM 677 O O . ARG A 1 88 ? -14.053 15.922 -3.869 1.00 74.25 88 ARG A O 1
ATOM 684 N N . VAL A 1 89 ? -12.912 13.992 -4.041 1.00 69.19 89 VAL A N 1
ATOM 685 C CA . VAL A 1 89 ? -11.738 14.407 -3.253 1.00 69.19 89 VAL A CA 1
ATOM 686 C C . VAL A 1 89 ? -10.893 15.452 -3.987 1.00 69.19 89 VAL A C 1
ATOM 688 O O . VAL A 1 89 ? -10.261 16.282 -3.332 1.00 69.19 89 VAL A O 1
ATOM 691 N N . PHE A 1 90 ? -10.890 15.494 -5.330 1.00 56.84 90 PHE A N 1
ATOM 692 C CA . PHE A 1 90 ? -10.028 16.444 -6.036 1.00 56.84 90 PHE A CA 1
ATOM 693 C C . PHE A 1 90 ? -10.546 17.029 -7.361 1.00 56.84 90 PHE A C 1
ATOM 695 O O . PHE A 1 90 ? -10.520 16.418 -8.424 1.00 56.84 90 PHE A O 1
ATOM 702 N N . SER A 1 91 ? -10.795 18.346 -7.319 1.00 49.00 91 SER A N 1
ATOM 703 C CA . SER A 1 91 ? -10.711 19.263 -8.473 1.00 49.00 91 SER A CA 1
ATOM 704 C C . SER A 1 91 ? -9.752 20.454 -8.244 1.00 49.00 91 SER A C 1
ATOM 706 O O . SER A 1 91 ? -9.723 21.388 -9.040 1.00 49.00 91 SER A O 1
ATOM 708 N N . ILE A 1 92 ? -8.919 20.419 -7.190 1.00 47.59 92 ILE A N 1
ATOM 709 C CA . ILE A 1 92 ? -8.024 21.529 -6.793 1.00 47.59 92 ILE A CA 1
ATOM 710 C C . ILE A 1 92 ? -6.617 21.490 -7.454 1.00 47.59 92 ILE A C 1
ATOM 712 O O . ILE A 1 92 ? -6.168 22.530 -7.919 1.00 47.59 92 ILE A O 1
ATOM 716 N N . PRO A 1 93 ? -5.913 20.351 -7.617 1.00 48.38 93 PRO A N 1
ATOM 717 C CA . PRO A 1 93 ? -4.625 20.254 -8.307 1.00 48.38 93 PRO A CA 1
ATOM 718 C C . PRO A 1 93 ? -4.746 20.604 -9.788 1.00 48.38 93 PRO A C 1
ATOM 720 O O . PRO A 1 93 ? -3.833 21.204 -10.351 1.00 48.38 93 PRO A O 1
ATOM 723 N N . LYS A 1 94 ? -5.916 20.336 -10.394 1.00 50.59 94 LYS A N 1
ATOM 724 C CA . LYS A 1 94 ? -6.272 20.839 -11.731 1.00 50.59 94 LYS A CA 1
ATOM 725 C C . LYS A 1 94 ? -6.243 22.374 -11.798 1.00 50.59 94 LYS A C 1
ATOM 727 O O . LYS A 1 94 ? -5.843 22.909 -12.824 1.00 50.59 94 LYS A O 1
ATOM 732 N N . LEU A 1 95 ? -6.581 23.085 -10.714 1.00 48.69 95 LEU A N 1
ATOM 733 C CA . LEU A 1 95 ? -6.492 24.554 -10.649 1.00 48.69 95 LEU A CA 1
ATOM 734 C C . LEU A 1 95 ? -5.044 25.066 -10.546 1.00 48.69 95 LEU A C 1
ATOM 736 O O . LEU A 1 95 ? -4.789 26.223 -10.877 1.00 48.69 95 LEU A O 1
ATOM 740 N N . PHE A 1 96 ? -4.094 24.229 -10.117 1.00 49.16 96 PHE A N 1
ATOM 741 C CA . PHE A 1 96 ? -2.692 24.617 -9.902 1.00 49.16 96 PHE A CA 1
ATOM 742 C C . PHE A 1 96 ? -1.701 24.002 -10.903 1.00 49.16 96 PHE A C 1
ATOM 744 O O . PHE A 1 96 ? -0.500 24.234 -10.783 1.00 49.16 96 PHE A O 1
ATOM 751 N N . GLY A 1 97 ? -2.180 23.267 -11.913 1.00 48.50 97 GLY A N 1
ATOM 752 C CA . GLY A 1 97 ? -1.361 22.791 -13.034 1.00 48.50 97 GLY A CA 1
ATOM 753 C C . GLY A 1 97 ? -0.336 21.706 -12.681 1.00 48.50 97 GLY A C 1
ATOM 754 O O . GLY A 1 97 ? 0.555 21.426 -13.478 1.00 48.50 97 GLY A O 1
ATOM 755 N N . THR A 1 98 ? -0.437 21.075 -11.510 1.00 50.31 98 THR A N 1
ATOM 756 C CA . THR A 1 98 ? 0.441 19.963 -11.121 1.00 50.31 98 THR A CA 1
ATOM 757 C C . THR A 1 98 ? -0.133 18.649 -11.658 1.00 50.31 98 THR A C 1
ATOM 759 O O . THR A 1 98 ? -0.851 17.942 -10.951 1.00 50.31 98 THR A O 1
ATOM 762 N N . SER A 1 99 ? 0.140 18.343 -12.930 1.00 53.72 99 SER A N 1
ATOM 763 C CA . SER A 1 99 ? -0.390 17.165 -13.644 1.00 53.72 99 SER A CA 1
ATOM 764 C C . SER A 1 99 ? 0.007 15.822 -13.018 1.00 53.72 99 SER A C 1
ATOM 766 O O . SER A 1 99 ? -0.772 14.874 -13.061 1.00 53.72 99 SER A O 1
ATOM 768 N N . TRP A 1 100 ? 1.173 15.759 -12.372 1.00 53.50 100 TRP A N 1
ATOM 769 C CA . TRP A 1 100 ? 1.761 14.540 -11.806 1.00 53.50 100 TRP A CA 1
ATOM 770 C C . TRP A 1 100 ? 0.956 13.890 -10.666 1.00 53.50 100 TRP A C 1
ATOM 772 O O . TRP A 1 100 ? 1.157 12.714 -10.387 1.00 53.50 100 TRP A O 1
ATOM 782 N N . TYR A 1 101 ? 0.016 14.617 -10.048 1.00 55.66 101 TYR A N 1
ATOM 783 C CA . TYR A 1 101 ? -0.886 14.090 -9.014 1.00 55.66 101 TYR A CA 1
ATOM 784 C C . TYR A 1 101 ? -2.330 13.882 -9.477 1.00 55.66 101 TYR A C 1
ATOM 786 O O . TYR A 1 101 ? -3.161 13.454 -8.683 1.00 55.66 101 TYR A O 1
ATOM 794 N N . SER A 1 102 ? -2.667 14.185 -10.734 1.00 66.44 102 SER A N 1
ATOM 795 C CA . SER A 1 102 ? -4.058 14.046 -11.204 1.00 66.44 102 SER A CA 1
ATOM 796 C C . SER A 1 102 ? -4.573 12.599 -11.178 1.00 66.44 102 SER A C 1
ATOM 798 O O . SER A 1 102 ? -5.780 12.370 -11.104 1.00 66.44 102 SER A O 1
ATOM 800 N N . ASP A 1 103 ? -3.645 11.647 -11.137 1.00 80.62 103 ASP A N 1
ATOM 801 C CA . ASP A 1 103 ? -3.886 10.211 -11.132 1.00 80.62 103 ASP A CA 1
ATOM 802 C C . ASP A 1 103 ? -3.721 9.561 -9.745 1.00 80.62 103 ASP A C 1
ATOM 804 O O . ASP A 1 103 ? -3.689 8.335 -9.633 1.00 80.62 103 ASP A O 1
ATOM 808 N N . LEU A 1 104 ? -3.628 10.372 -8.683 1.00 84.50 104 LEU A N 1
ATOM 809 C CA . LEU A 1 104 ? -3.453 9.914 -7.307 1.00 84.50 104 LEU A CA 1
ATOM 810 C C . LEU A 1 104 ? -4.519 10.509 -6.383 1.00 84.50 104 LEU A C 1
ATOM 812 O O . LEU A 1 104 ? -4.623 11.726 -6.239 1.00 84.50 104 LEU A O 1
ATOM 816 N N . ALA A 1 105 ? -5.269 9.640 -5.713 1.00 87.31 105 ALA A N 1
ATOM 817 C CA . ALA A 1 105 ? -6.159 10.003 -4.616 1.00 87.31 105 ALA A CA 1
ATOM 818 C C . ALA A 1 105 ? -5.674 9.336 -3.326 1.00 87.31 105 ALA A C 1
ATOM 820 O O . ALA A 1 105 ? -5.194 8.207 -3.366 1.00 87.31 105 ALA A O 1
ATOM 821 N N . PHE A 1 106 ? -5.797 10.029 -2.197 1.00 88.88 106 PHE A N 1
ATOM 822 C CA . PHE A 1 106 ? -5.423 9.537 -0.869 1.00 88.88 106 PHE A CA 1
ATOM 823 C C . PHE A 1 106 ? -6.607 9.630 0.081 1.00 88.88 106 PHE A C 1
ATOM 825 O O . PHE A 1 106 ? -7.484 10.468 -0.124 1.00 88.88 106 PHE A O 1
ATOM 832 N N . ASP A 1 107 ? -6.563 8.842 1.155 1.00 89.75 107 ASP A N 1
ATOM 833 C CA . ASP A 1 107 ? -7.574 8.840 2.216 1.00 89.75 107 ASP A CA 1
ATOM 834 C C . ASP A 1 107 ? -8.995 8.601 1.649 1.00 89.75 107 ASP A C 1
ATOM 836 O O . ASP A 1 107 ? -9.967 9.197 2.116 1.00 89.75 107 ASP A O 1
ATOM 840 N N . LEU A 1 108 ? -9.123 7.744 0.624 1.00 91.12 108 LEU A N 1
ATOM 841 C CA . LEU A 1 108 ? -10.385 7.472 -0.079 1.00 91.12 108 LEU A CA 1
ATOM 842 C C . LEU A 1 108 ? -11.429 6.869 0.854 1.00 91.12 108 LEU A C 1
ATOM 844 O O . LEU A 1 108 ? -12.614 7.184 0.724 1.00 91.12 108 LEU A O 1
ATOM 848 N N . TRP A 1 109 ? -10.987 6.078 1.835 1.00 92.00 109 TRP A N 1
ATOM 849 C CA . TRP A 1 109 ? -11.832 5.571 2.913 1.00 92.00 109 TRP A CA 1
ATOM 850 C C . TRP A 1 109 ? -12.645 6.674 3.604 1.00 92.00 109 TRP A C 1
ATOM 852 O O . TRP A 1 109 ? -13.713 6.394 4.129 1.00 92.00 109 TRP A O 1
ATOM 862 N N . ARG A 1 110 ? -12.195 7.938 3.592 1.00 87.94 110 ARG A N 1
ATOM 863 C CA . ARG A 1 110 ? -12.933 9.058 4.203 1.00 87.94 110 ARG A CA 1
ATOM 864 C C . ARG A 1 110 ? -14.146 9.518 3.401 1.00 87.94 110 ARG A C 1
ATOM 866 O O . ARG A 1 110 ? -14.961 10.268 3.920 1.00 87.94 110 ARG A O 1
ATOM 873 N N . THR A 1 111 ? -14.232 9.116 2.140 1.00 84.56 111 THR A N 1
ATOM 874 C CA . THR A 1 111 ? -15.198 9.666 1.176 1.00 84.56 111 THR A CA 1
ATOM 875 C C . THR A 1 111 ? -16.030 8.601 0.475 1.00 84.56 111 THR A C 1
ATOM 877 O O . THR A 1 111 ? -16.995 8.928 -0.212 1.00 84.56 111 THR A O 1
ATOM 880 N N . SER A 1 112 ? -15.687 7.326 0.663 1.00 88.88 112 SER A N 1
ATOM 881 C CA . SER A 1 112 ? -16.429 6.193 0.124 1.00 88.88 112 SER A CA 1
ATOM 882 C C . SER A 1 112 ? -16.701 5.161 1.221 1.00 88.88 112 SER A C 1
ATOM 884 O O . SER A 1 112 ? -15.748 4.576 1.744 1.00 88.88 112 SER A O 1
ATOM 886 N N . PRO A 1 113 ? -17.981 4.901 1.556 1.00 88.94 113 PRO A N 1
ATOM 887 C CA . PRO A 1 113 ? -18.361 3.855 2.504 1.00 88.94 113 PRO A CA 1
ATOM 888 C C . PRO A 1 113 ? -17.847 2.466 2.110 1.00 88.94 113 PRO A C 1
ATOM 890 O O . PRO A 1 113 ? -17.402 1.716 2.976 1.00 88.94 113 PRO A O 1
ATOM 893 N N . ASP A 1 114 ? -17.831 2.143 0.814 1.00 91.19 114 ASP A N 1
ATOM 894 C CA . ASP A 1 114 ? -17.308 0.864 0.319 1.00 91.19 114 ASP A CA 1
ATOM 895 C C . ASP A 1 114 ? -15.804 0.741 0.582 1.00 91.19 114 ASP A C 1
ATOM 897 O O . ASP A 1 114 ? -15.336 -0.279 1.092 1.00 91.19 114 ASP A O 1
ATOM 901 N N . VAL A 1 115 ? -15.041 1.803 0.298 1.00 94.19 115 VAL A N 1
ATOM 902 C CA . VAL A 1 115 ? -13.599 1.823 0.578 1.00 94.19 115 VAL A CA 1
ATOM 903 C C . VAL A 1 115 ? -13.348 1.761 2.086 1.00 94.19 115 VAL A C 1
ATOM 905 O O . VAL A 1 115 ? -12.468 1.024 2.522 1.00 94.19 115 VAL A O 1
ATOM 908 N N . ALA A 1 116 ? -14.140 2.469 2.898 1.00 93.06 116 ALA A N 1
ATOM 909 C CA . ALA A 1 116 ? -14.050 2.420 4.358 1.00 93.06 116 ALA A CA 1
ATOM 910 C C . ALA A 1 116 ? -14.310 1.012 4.906 1.00 93.06 116 ALA A C 1
ATOM 912 O O . ALA A 1 116 ? -13.529 0.511 5.715 1.00 93.06 116 ALA A O 1
ATOM 913 N N . SER A 1 117 ? -15.372 0.354 4.434 1.00 92.88 117 SER A N 1
ATOM 914 C CA . SER A 1 117 ? -15.723 -1.006 4.838 1.00 92.88 117 SER A CA 1
ATOM 915 C C . SER A 1 117 ? -14.602 -1.990 4.492 1.00 92.88 117 SER A C 1
ATOM 917 O O . SER A 1 117 ? -14.163 -2.762 5.349 1.00 92.88 117 SER A O 1
ATOM 919 N N . LEU A 1 118 ? -14.046 -1.906 3.279 1.00 95.94 118 LEU A N 1
ATOM 920 C CA . LEU A 1 118 ? -12.891 -2.717 2.900 1.00 95.94 118 LEU A CA 1
ATOM 921 C C . LEU A 1 118 ? -11.679 -2.438 3.809 1.00 95.94 118 LEU A C 1
ATOM 923 O O . LEU A 1 118 ? -11.083 -3.369 4.357 1.00 95.94 118 LEU A O 1
ATOM 927 N N . ALA A 1 119 ? -11.327 -1.162 3.977 1.00 96.69 119 ALA A N 1
ATOM 928 C CA . ALA A 1 119 ? -10.131 -0.703 4.675 1.00 96.69 119 ALA A CA 1
ATOM 929 C C . ALA A 1 119 ? -10.137 -1.001 6.180 1.00 96.69 119 ALA A C 1
ATOM 931 O O . ALA A 1 119 ? -9.084 -1.289 6.754 1.00 96.69 119 ALA A O 1
ATOM 932 N N . MET A 1 120 ? -11.302 -0.916 6.822 1.00 95.25 120 MET A N 1
ATOM 933 C CA . MET A 1 120 ? -11.430 -0.967 8.280 1.00 95.25 120 MET A CA 1
ATOM 934 C C . MET A 1 120 ? -12.031 -2.259 8.823 1.00 95.25 120 MET A C 1
ATOM 936 O O . MET A 1 120 ? -11.880 -2.521 10.012 1.00 95.25 120 MET A O 1
ATOM 940 N N . GLN A 1 121 ? -12.702 -3.063 7.995 1.00 93.94 121 GLN A N 1
ATOM 941 C CA . GLN A 1 121 ? -13.388 -4.273 8.464 1.00 93.94 121 GLN A CA 1
ATOM 942 C C . GLN A 1 121 ? -12.882 -5.539 7.763 1.00 93.94 121 GLN A C 1
ATOM 944 O O . GLN A 1 121 ? -12.667 -6.566 8.411 1.00 93.94 121 GLN A O 1
ATOM 949 N N . ALA A 1 122 ? -12.677 -5.486 6.445 1.00 96.50 122 ALA A N 1
ATOM 950 C CA . ALA A 1 122 ? -12.337 -6.669 5.658 1.00 96.50 122 ALA A CA 1
ATOM 951 C C . ALA A 1 122 ? -10.824 -6.940 5.590 1.00 96.50 122 ALA A C 1
ATOM 953 O O . ALA A 1 122 ? -10.360 -8.000 6.015 1.00 96.50 122 ALA A O 1
ATOM 954 N N . LEU A 1 123 ? -10.034 -5.982 5.098 1.00 97.88 123 LEU A N 1
ATOM 955 C CA . LEU A 1 123 ? -8.583 -6.134 4.940 1.00 97.88 123 LEU A CA 1
ATOM 956 C C . LEU A 1 123 ? -7.783 -6.237 6.251 1.00 97.88 123 LEU A C 1
ATOM 958 O O . LEU A 1 123 ? -6.754 -6.916 6.232 1.00 97.88 123 LEU A O 1
ATOM 962 N N . PRO A 1 124 ? -8.222 -5.701 7.408 1.00 97.69 124 PRO A N 1
ATOM 963 C CA . PRO A 1 124 ? -7.551 -5.975 8.678 1.00 97.69 124 PRO A CA 1
ATOM 964 C C . PRO A 1 124 ? -7.456 -7.472 9.003 1.00 97.69 124 PRO A C 1
ATOM 966 O O . PRO A 1 124 ? -6.437 -7.917 9.522 1.00 97.69 124 PRO A O 1
ATOM 969 N N . LYS A 1 125 ? -8.445 -8.285 8.606 1.00 96.94 125 LYS A N 1
ATOM 970 C CA . LYS A 1 125 ? -8.392 -9.750 8.777 1.00 96.94 125 LYS A CA 1
ATOM 971 C C . LYS A 1 125 ? -7.222 -10.371 8.000 1.00 96.94 125 LYS A C 1
ATOM 973 O O . LYS A 1 125 ? -6.556 -11.268 8.503 1.00 96.94 125 LYS A O 1
ATOM 978 N N . VAL A 1 126 ? -6.929 -9.836 6.811 1.00 98.12 126 VAL A N 1
ATOM 979 C CA . VAL A 1 126 ? -5.798 -10.245 5.957 1.00 98.12 126 VAL A CA 1
ATOM 980 C C . VAL A 1 126 ? -4.461 -9.750 6.521 1.00 98.12 126 VAL A C 1
ATOM 982 O O . VAL A 1 126 ? -3.471 -10.478 6.489 1.00 98.12 126 VAL A O 1
ATOM 985 N N . ALA A 1 127 ? -4.419 -8.518 7.039 1.00 98.06 127 ALA A N 1
ATOM 986 C CA . ALA A 1 127 ? -3.206 -7.894 7.567 1.00 98.06 127 ALA A CA 1
ATOM 987 C C . ALA A 1 127 ? -2.779 -8.454 8.932 1.00 98.06 127 ALA A C 1
ATOM 989 O O . ALA A 1 127 ? -1.585 -8.532 9.215 1.00 98.06 127 ALA A O 1
ATOM 990 N N . ALA A 1 128 ? -3.723 -8.857 9.784 1.00 97.69 128 ALA A N 1
ATOM 991 C CA . ALA A 1 128 ? -3.431 -9.242 11.162 1.00 97.69 128 ALA A CA 1
ATOM 992 C C . ALA A 1 128 ? -2.388 -10.366 11.306 1.00 97.69 128 ALA A C 1
ATOM 994 O O . ALA A 1 128 ? -1.472 -10.200 12.117 1.00 97.69 128 ALA A O 1
ATOM 995 N N . PRO A 1 129 ? -2.427 -11.457 10.513 1.00 97.31 129 PRO A N 1
ATOM 996 C CA . PRO A 1 129 ? -1.386 -12.481 10.563 1.00 97.31 129 PRO A CA 1
ATOM 997 C C . PRO A 1 129 ? 0.017 -11.956 10.232 1.00 97.31 129 PRO A C 1
ATOM 999 O O . PRO A 1 129 ? 0.994 -12.456 10.776 1.00 97.31 129 PRO A O 1
ATOM 1002 N N . THR A 1 130 ? 0.125 -10.924 9.389 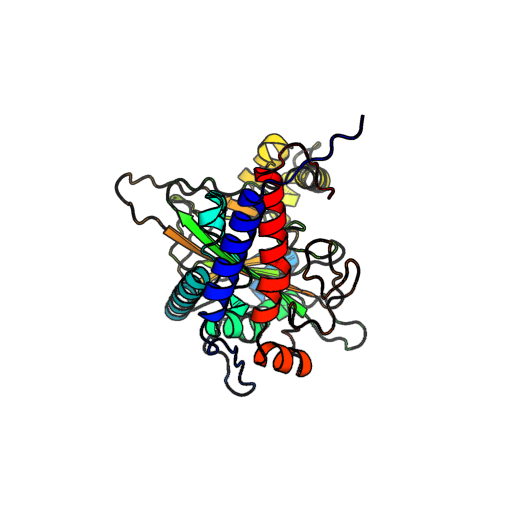1.00 96.31 130 THR A N 1
ATOM 1003 C CA . THR A 1 130 ? 1.413 -10.318 9.002 1.00 96.31 130 THR A CA 1
ATOM 1004 C C . THR A 1 130 ? 2.017 -9.419 10.084 1.00 96.31 130 THR A C 1
ATOM 1006 O O . THR A 1 130 ? 3.174 -9.033 9.978 1.00 96.31 130 THR A O 1
ATOM 1009 N N . LEU A 1 131 ? 1.251 -9.105 11.134 1.00 94.69 131 LEU A N 1
ATOM 1010 C CA . LEU A 1 131 ? 1.639 -8.254 12.263 1.00 94.69 131 LEU A CA 1
ATOM 1011 C C . LEU A 1 131 ? 1.742 -9.042 13.580 1.00 94.69 131 LEU A C 1
ATOM 1013 O O . LEU A 1 131 ? 1.741 -8.456 14.663 1.00 94.69 131 LEU A O 1
ATOM 1017 N N . SER A 1 132 ? 1.845 -10.372 13.507 1.00 90.50 132 SER A N 1
ATOM 1018 C CA . SER A 1 132 ? 1.885 -11.281 14.664 1.00 90.50 132 SER A CA 1
ATOM 1019 C C . SER A 1 132 ? 3.004 -10.966 15.671 1.00 90.50 132 SER A C 1
ATOM 1021 O O . SER A 1 132 ? 2.850 -11.218 16.870 1.00 90.50 132 SER A O 1
ATOM 1023 N N . TYR A 1 133 ? 4.104 -10.377 15.196 1.00 84.56 133 TYR A N 1
ATOM 1024 C CA . TYR A 1 133 ? 5.253 -9.945 15.993 1.00 84.56 133 TYR A CA 1
ATOM 1025 C C . TYR A 1 133 ? 5.002 -8.646 16.776 1.00 84.56 133 TYR A C 1
ATOM 1027 O O . TYR A 1 133 ? 5.719 -8.356 17.732 1.00 84.56 133 TYR A O 1
ATOM 1035 N N . SER A 1 134 ? 3.989 -7.860 16.400 1.00 87.31 134 SER A N 1
ATOM 1036 C CA . SER A 1 134 ? 3.742 -6.517 16.933 1.00 87.31 134 SER A CA 1
ATOM 1037 C C . SER A 1 134 ? 2.603 -6.508 17.950 1.00 87.31 134 SER A C 1
ATOM 1039 O O . SER A 1 134 ? 1.581 -5.836 17.799 1.00 87.31 134 SER A O 1
ATOM 1041 N N . LYS A 1 135 ? 2.765 -7.315 19.000 1.00 90.50 135 LYS A N 1
ATOM 1042 C CA . LYS A 1 135 ? 1.786 -7.397 20.086 1.00 90.50 135 LYS A CA 1
ATOM 1043 C C . LYS A 1 135 ? 1.899 -6.189 21.006 1.00 90.50 135 LYS A C 1
ATOM 1045 O O . LYS A 1 135 ? 2.997 -5.773 21.378 1.00 90.50 135 LYS A O 1
ATOM 1050 N N . ASN A 1 136 ? 0.752 -5.662 21.414 1.00 87.94 136 ASN A N 1
ATOM 1051 C CA . ASN A 1 136 ? 0.664 -4.669 22.470 1.00 87.94 136 ASN A CA 1
ATOM 1052 C C . ASN A 1 136 ? 1.220 -5.291 23.779 1.00 87.94 136 ASN A C 1
ATOM 1054 O O . ASN A 1 136 ? 0.722 -6.335 24.209 1.00 87.94 136 ASN A O 1
ATOM 1058 N N . PRO A 1 137 ? 2.241 -4.690 24.425 1.00 88.12 137 PRO A N 1
ATOM 1059 C CA . PRO A 1 137 ? 2.852 -5.248 25.635 1.00 88.12 137 PRO A CA 1
ATOM 1060 C C . PRO A 1 137 ? 1.896 -5.385 26.827 1.00 88.12 137 PRO A C 1
ATOM 1062 O O . PRO A 1 137 ? 2.126 -6.213 27.703 1.00 88.12 137 PRO A O 1
ATOM 1065 N N . GLN A 1 138 ? 0.847 -4.563 26.882 1.00 89.69 138 GLN A N 1
ATOM 1066 C CA . GLN A 1 138 ? -0.143 -4.555 27.954 1.00 89.69 138 GLN A CA 1
ATOM 1067 C C . GLN A 1 138 ? -1.228 -5.616 27.745 1.00 89.69 138 GLN A C 1
ATOM 1069 O O . GLN A 1 138 ? -1.645 -6.253 28.709 1.00 89.69 138 GLN A O 1
ATOM 1074 N N . THR A 1 139 ? -1.692 -5.812 26.508 1.00 91.56 139 THR A N 1
ATOM 1075 C CA . THR A 1 139 ? -2.812 -6.726 26.204 1.00 91.56 139 THR A CA 1
ATOM 1076 C C . THR A 1 139 ? -2.360 -8.076 25.649 1.00 91.56 139 THR A C 1
ATOM 1078 O O . THR A 1 139 ? -3.148 -9.017 25.616 1.00 91.56 139 THR A O 1
ATOM 1081 N N . ASN A 1 140 ? -1.100 -8.186 25.214 1.00 92.06 140 ASN A N 1
ATOM 1082 C CA . ASN A 1 140 ? -0.545 -9.317 24.464 1.00 92.06 140 ASN A CA 1
ATOM 1083 C C . ASN A 1 140 ? -1.333 -9.654 23.177 1.00 92.06 140 ASN A C 1
ATOM 1085 O O . ASN A 1 140 ? -1.209 -10.754 22.630 1.00 92.06 140 ASN A O 1
ATOM 1089 N N . ASN A 1 141 ? -2.126 -8.703 22.677 1.00 93.38 141 ASN A N 1
ATOM 1090 C CA . ASN A 1 141 ? -2.901 -8.834 21.451 1.00 93.38 141 ASN A CA 1
ATOM 1091 C C . ASN A 1 141 ? -2.228 -8.079 20.307 1.00 93.38 141 ASN A C 1
ATOM 1093 O O . ASN A 1 141 ? -1.535 -7.083 20.518 1.00 93.38 141 ASN A O 1
ATOM 1097 N N . VAL A 1 142 ? -2.445 -8.553 19.081 1.00 93.81 142 VAL A N 1
ATOM 1098 C CA . VAL A 1 142 ? -2.118 -7.771 17.885 1.00 93.81 142 VAL A CA 1
ATOM 1099 C C . VAL A 1 142 ? -3.119 -6.628 17.808 1.00 93.81 142 VAL A C 1
ATOM 1101 O O . VAL A 1 142 ? -4.327 -6.855 17.834 1.00 93.81 142 VAL A O 1
ATOM 1104 N N . GLU A 1 143 ? -2.608 -5.411 17.708 1.00 95.56 143 GLU A N 1
ATOM 1105 C CA . GLU A 1 143 ? -3.393 -4.190 17.579 1.00 95.56 143 GLU A CA 1
ATOM 1106 C C . GLU A 1 143 ? -2.730 -3.327 16.510 1.00 95.56 143 GLU A C 1
ATOM 1108 O O . GLU A 1 143 ? -1.507 -3.167 16.500 1.00 95.56 143 GLU A O 1
ATOM 1113 N N . PHE A 1 144 ? -3.520 -2.784 15.589 1.00 96.88 144 PHE A N 1
ATOM 1114 C CA . PHE A 1 144 ? -3.005 -1.891 14.557 1.00 96.88 144 PHE A CA 1
ATOM 1115 C C . PHE A 1 144 ? -4.073 -0.932 14.051 1.00 96.88 144 PHE A C 1
ATOM 1117 O O . PHE A 1 144 ? -5.279 -1.096 14.263 1.00 96.88 144 PHE A O 1
ATOM 1124 N N . ARG A 1 145 ? -3.584 0.115 13.397 1.00 96.81 145 ARG A N 1
ATOM 1125 C CA . ARG A 1 145 ? -4.352 1.271 12.956 1.00 96.81 145 ARG A CA 1
ATOM 1126 C C . ARG A 1 145 ? -4.246 1.435 11.449 1.00 96.81 145 ARG A C 1
ATOM 1128 O O . ARG A 1 145 ? -3.215 1.118 10.854 1.00 96.81 145 ARG A O 1
ATOM 1135 N N . LEU A 1 146 ? -5.304 1.957 10.839 1.00 96.94 146 LEU A N 1
ATOM 1136 C CA . LEU A 1 146 ? -5.266 2.400 9.451 1.00 96.94 146 LEU A CA 1
ATOM 1137 C C . LEU A 1 146 ? -4.393 3.653 9.360 1.00 96.94 146 LEU A C 1
ATOM 1139 O O . LEU A 1 146 ? -4.682 4.663 10.000 1.00 96.94 146 LEU A O 1
ATOM 1143 N N . LEU A 1 147 ? -3.318 3.587 8.576 1.00 96.00 147 LEU A N 1
ATOM 1144 C CA . LEU A 1 147 ? -2.414 4.720 8.397 1.00 96.00 147 LEU A CA 1
ATOM 1145 C C . LEU A 1 147 ? -2.885 5.624 7.259 1.00 96.00 147 LEU A C 1
ATOM 1147 O O . LEU A 1 147 ? -3.041 6.832 7.438 1.00 96.00 147 LEU A O 1
ATOM 1151 N N . ARG A 1 148 ? -3.058 5.035 6.076 1.00 93.44 148 ARG A N 1
ATOM 1152 C CA . ARG A 1 148 ? -3.433 5.730 4.844 1.00 93.44 148 ARG A CA 1
ATOM 1153 C C . ARG A 1 148 ? -3.824 4.713 3.781 1.00 93.44 148 ARG A C 1
ATOM 1155 O O . ARG A 1 148 ? -3.246 3.627 3.726 1.00 93.44 148 ARG A O 1
ATOM 1162 N N . ASP A 1 149 ? -4.723 5.104 2.893 1.00 95.69 149 ASP A N 1
ATOM 1163 C CA . ASP A 1 149 ? -4.923 4.438 1.614 1.00 95.69 149 ASP A CA 1
ATOM 1164 C C . ASP A 1 149 ? -4.694 5.395 0.440 1.00 95.69 149 ASP A C 1
ATOM 1166 O O . ASP A 1 149 ? -4.587 6.616 0.597 1.00 95.69 149 ASP A O 1
ATOM 1170 N N . ALA A 1 150 ? -4.546 4.813 -0.742 1.00 93.69 150 ALA A N 1
ATOM 1171 C CA . ALA A 1 150 ? -4.367 5.535 -1.976 1.00 93.69 150 ALA A CA 1
ATOM 1172 C C . ALA A 1 150 ? -4.880 4.730 -3.165 1.00 93.69 150 ALA A C 1
ATOM 1174 O O . ALA A 1 150 ? -4.671 3.521 -3.251 1.00 93.69 150 ALA A O 1
ATOM 1175 N N . MET A 1 151 ? -5.474 5.426 -4.122 1.00 94.12 151 MET A N 1
ATOM 1176 C CA . MET A 1 151 ? -5.773 4.894 -5.439 1.00 94.12 151 MET A CA 1
ATOM 1177 C C . MET A 1 151 ? -4.828 5.553 -6.428 1.00 94.12 151 MET A C 1
ATOM 1179 O O . MET A 1 151 ? -4.728 6.781 -6.478 1.00 94.12 151 MET A O 1
ATOM 1183 N N . PHE A 1 152 ? -4.134 4.727 -7.200 1.00 90.81 152 PHE A N 1
ATOM 1184 C CA . PHE A 1 152 ? -3.241 5.191 -8.248 1.00 90.81 152 PHE A CA 1
ATOM 1185 C C . PHE A 1 152 ? -3.776 4.751 -9.597 1.00 90.81 152 PHE A C 1
ATOM 1187 O O . PHE A 1 152 ? -4.310 3.650 -9.746 1.00 90.81 152 PHE A O 1
ATOM 1194 N N . GLN A 1 153 ? -3.521 5.587 -10.588 1.00 90.38 153 GLN A N 1
ATOM 1195 C CA . GLN A 1 153 ? -3.766 5.299 -11.982 1.00 90.38 153 GLN A CA 1
ATOM 1196 C C . GLN A 1 153 ? -2.463 5.512 -12.760 1.00 90.38 153 GLN A C 1
ATOM 1198 O O . GLN A 1 153 ? -1.780 6.517 -12.578 1.00 90.38 153 GLN A O 1
ATOM 1203 N N . TYR A 1 154 ? -2.091 4.567 -13.621 1.00 87.19 154 TYR A N 1
ATOM 1204 C CA . TYR A 1 154 ? -1.136 4.851 -14.690 1.00 87.19 154 TYR A CA 1
ATOM 1205 C C . TYR A 1 154 ? -1.870 4.965 -16.011 1.00 87.19 154 TYR A C 1
ATOM 1207 O O . TYR A 1 154 ? -2.588 4.054 -16.419 1.00 87.19 154 TYR A O 1
ATOM 1215 N N . SER A 1 155 ? -1.659 6.100 -16.662 1.00 84.94 155 SER A N 1
ATOM 1216 C CA . SER A 1 155 ? -2.002 6.342 -18.053 1.00 84.94 155 SER A CA 1
ATOM 1217 C C . SER A 1 155 ? -0.798 6.050 -18.958 1.00 84.94 155 SER A C 1
ATOM 1219 O O . SER A 1 155 ? 0.335 5.849 -18.500 1.00 84.94 155 SER A O 1
ATOM 1221 N N . LYS A 1 156 ? -1.050 6.002 -20.268 1.00 81.06 156 LYS A N 1
ATOM 1222 C CA . LYS A 1 156 ? -0.033 5.797 -21.307 1.00 81.06 156 LYS A CA 1
ATOM 1223 C C . LYS A 1 156 ? 1.166 6.739 -21.135 1.00 81.06 156 LYS A C 1
ATOM 1225 O O . LYS A 1 156 ? 1.002 7.951 -21.030 1.00 81.06 156 LYS A O 1
ATOM 1230 N N . GLY A 1 157 ? 2.377 6.175 -21.147 1.00 79.25 157 GLY A N 1
ATOM 1231 C CA . GLY A 1 157 ? 3.622 6.935 -20.985 1.00 79.25 157 GLY A CA 1
ATOM 1232 C C . GLY A 1 157 ? 3.945 7.329 -19.539 1.00 79.25 157 GLY A C 1
ATOM 1233 O O . GLY A 1 157 ? 4.878 8.098 -19.312 1.00 79.25 157 GLY A O 1
ATOM 1234 N N . GLY A 1 158 ? 3.203 6.812 -18.553 1.00 82.00 158 GLY A N 1
ATOM 1235 C CA . GLY A 1 158 ? 3.522 6.990 -17.140 1.00 82.00 158 GLY A CA 1
ATOM 1236 C C . GLY A 1 158 ? 4.911 6.437 -16.808 1.00 82.00 158 GLY A C 1
ATOM 1237 O O . GLY A 1 158 ? 5.159 5.242 -16.953 1.00 82.00 158 GLY A O 1
ATOM 1238 N N . ALA A 1 159 ? 5.807 7.301 -16.326 1.00 82.88 159 ALA A N 1
ATOM 1239 C CA . ALA A 1 159 ? 7.226 6.989 -16.117 1.00 82.88 159 ALA A CA 1
ATOM 1240 C C . ALA A 1 159 ? 7.520 5.999 -14.969 1.00 82.88 159 ALA A C 1
ATOM 1242 O O . ALA A 1 159 ? 8.672 5.623 -14.767 1.00 82.88 159 ALA A O 1
ATOM 1243 N N . GLY A 1 160 ? 6.510 5.579 -14.201 1.00 87.19 160 GLY A N 1
ATOM 1244 C CA . GLY A 1 160 ? 6.730 4.826 -12.968 1.00 87.19 160 GLY A CA 1
ATOM 1245 C C . GLY A 1 160 ? 7.249 5.711 -11.824 1.00 87.19 160 GLY A C 1
ATOM 1246 O O . GLY A 1 160 ? 7.190 6.938 -11.878 1.00 87.19 160 GLY A O 1
ATOM 1247 N N . CYS A 1 161 ? 7.759 5.082 -10.769 1.00 90.06 161 CYS A N 1
ATOM 1248 C CA . CYS A 1 161 ? 8.658 5.703 -9.787 1.00 90.06 161 CYS A CA 1
ATOM 1249 C C . CYS A 1 161 ? 9.800 4.714 -9.580 1.00 90.06 161 CYS A C 1
ATOM 1251 O O . CYS A 1 161 ? 9.537 3.516 -9.532 1.00 90.06 161 CYS A O 1
ATOM 1253 N N . GLY A 1 162 ? 11.041 5.194 -9.485 1.00 93.75 162 GLY A N 1
ATOM 1254 C CA . GLY A 1 162 ? 12.210 4.338 -9.274 1.00 93.75 162 GLY A CA 1
ATOM 1255 C C . GLY A 1 162 ? 12.223 3.639 -7.910 1.00 93.75 162 GLY A C 1
ATOM 1256 O O . GLY A 1 162 ? 11.324 3.810 -7.090 1.00 93.75 162 GLY A O 1
ATOM 1257 N N . TRP A 1 163 ? 13.265 2.845 -7.656 1.00 95.06 163 TRP A N 1
ATOM 1258 C CA . TRP A 1 163 ? 13.401 2.090 -6.406 1.00 95.06 163 TRP A CA 1
ATOM 1259 C C . TRP A 1 163 ? 13.385 2.983 -5.166 1.00 95.06 163 TRP A C 1
ATOM 1261 O O . TRP A 1 163 ? 14.095 3.990 -5.096 1.00 95.06 163 TRP A O 1
ATOM 1271 N N . HIS A 1 164 ? 12.568 2.585 -4.196 1.00 94.12 164 HIS A N 1
ATOM 1272 C CA . HIS A 1 164 ? 12.427 3.214 -2.890 1.00 94.12 164 HIS A CA 1
ATOM 1273 C C . HIS A 1 164 ? 11.907 2.211 -1.854 1.00 94.12 164 HIS A C 1
ATOM 1275 O O . HIS A 1 164 ? 11.461 1.116 -2.192 1.00 94.12 164 HIS A O 1
ATOM 1281 N N . VAL A 1 165 ? 11.993 2.596 -0.585 1.00 93.12 165 VAL A N 1
ATOM 1282 C CA . VAL A 1 165 ? 11.104 2.097 0.471 1.00 93.12 165 VAL A CA 1
ATOM 1283 C C . VAL A 1 165 ? 10.057 3.174 0.731 1.00 93.12 165 VAL A C 1
ATOM 1285 O O . VAL A 1 165 ? 10.279 4.337 0.388 1.00 93.12 165 VAL A O 1
ATOM 1288 N N . ASP A 1 166 ? 8.924 2.808 1.322 1.00 91.12 166 ASP A N 1
ATOM 1289 C CA . ASP A 1 166 ? 7.896 3.787 1.668 1.00 91.12 166 ASP A CA 1
ATOM 1290 C C . ASP A 1 166 ? 8.465 4.804 2.694 1.00 91.12 166 ASP A C 1
ATOM 1292 O O . ASP A 1 166 ? 8.717 4.464 3.854 1.00 91.12 166 ASP A O 1
ATOM 1296 N N . ASP A 1 167 ? 8.674 6.052 2.266 1.00 85.00 167 ASP A N 1
ATOM 1297 C CA . ASP A 1 167 ? 9.239 7.133 3.085 1.00 85.00 167 ASP A CA 1
ATOM 1298 C C . ASP A 1 167 ? 8.177 7.867 3.928 1.00 85.00 167 ASP A C 1
ATOM 1300 O O . ASP A 1 167 ? 7.003 7.494 3.950 1.00 85.00 167 ASP A O 1
ATOM 1304 N N . ALA A 1 168 ? 8.569 8.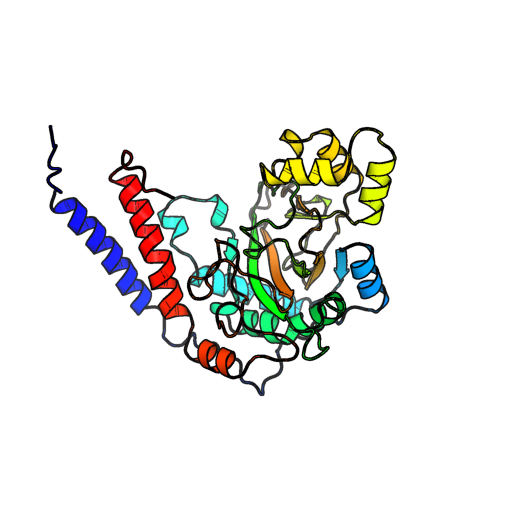946 4.616 1.00 83.69 168 ALA A N 1
ATOM 1305 C CA . ALA A 1 168 ? 7.670 9.753 5.451 1.00 83.69 168 ALA A CA 1
ATOM 1306 C C . ALA A 1 168 ? 6.449 10.329 4.697 1.00 83.69 168 ALA A C 1
ATOM 1308 O O . ALA A 1 168 ? 5.442 10.673 5.324 1.00 83.69 168 ALA A O 1
ATOM 1309 N N . GLY A 1 169 ? 6.516 10.434 3.365 1.00 80.94 169 GLY A N 1
ATOM 1310 C CA . GLY A 1 169 ? 5.405 10.864 2.526 1.00 80.94 169 GLY A CA 1
ATOM 1311 C C . GLY A 1 169 ? 4.274 9.839 2.488 1.00 80.94 169 GLY A C 1
ATOM 1312 O O . GLY A 1 169 ? 3.105 10.229 2.548 1.00 80.94 169 GLY A O 1
ATOM 1313 N N . PHE A 1 170 ? 4.603 8.546 2.446 1.00 83.50 170 PHE A N 1
ATOM 1314 C CA . PHE A 1 170 ? 3.641 7.436 2.406 1.00 83.50 170 PHE A CA 1
ATOM 1315 C C . PHE A 1 170 ? 3.391 6.807 3.779 1.00 83.50 170 PHE A C 1
ATOM 1317 O O . PHE A 1 170 ? 2.266 6.405 4.078 1.00 83.50 170 PHE A O 1
ATOM 1324 N N . TRP A 1 171 ? 4.421 6.787 4.621 1.00 92.31 171 TRP A N 1
ATOM 1325 C CA . TRP A 1 171 ? 4.418 6.320 5.999 1.00 92.31 171 TRP A CA 1
ATOM 1326 C C . TRP A 1 171 ? 4.821 7.456 6.942 1.00 92.31 171 TRP A C 1
ATOM 1328 O O . TRP A 1 171 ? 5.975 7.518 7.369 1.00 92.31 171 TRP A O 1
ATOM 1338 N N . PRO A 1 172 ? 3.895 8.366 7.300 1.00 91.19 172 PRO A N 1
ATOM 1339 C CA . PRO A 1 172 ? 4.189 9.509 8.160 1.00 91.19 172 PRO A CA 1
ATOM 1340 C C . PRO A 1 172 ? 4.331 9.091 9.635 1.00 91.19 172 PRO A C 1
ATOM 1342 O O . PRO A 1 172 ? 3.730 9.689 10.521 1.00 91.19 172 PRO A O 1
ATOM 1345 N N . THR A 1 173 ? 5.113 8.055 9.917 1.00 94.62 173 THR A N 1
ATOM 1346 C CA . THR A 1 173 ? 5.436 7.560 11.256 1.00 94.62 173 THR A CA 1
AT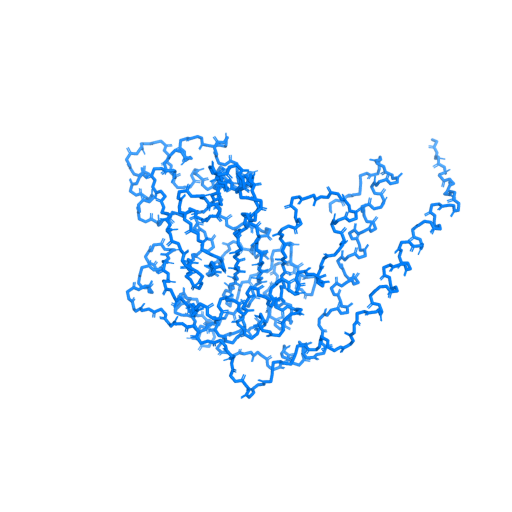OM 1347 C C . THR A 1 173 ? 6.950 7.574 11.450 1.00 94.62 173 THR A C 1
ATOM 1349 O O . THR A 1 173 ? 7.704 7.536 10.475 1.00 94.62 173 THR A O 1
ATOM 1352 N N . GLU A 1 174 ? 7.414 7.580 12.699 1.00 94.25 174 GLU A N 1
ATOM 1353 C CA . GLU A 1 174 ? 8.820 7.281 12.998 1.00 94.25 174 GLU A CA 1
ATOM 1354 C C . GLU A 1 174 ? 9.220 5.923 12.390 1.00 94.25 174 GLU A C 1
ATOM 1356 O O . GLU A 1 174 ? 8.375 5.046 12.192 1.00 94.25 174 GLU A O 1
ATOM 1361 N N . GLU A 1 175 ? 10.496 5.759 12.037 1.00 91.44 175 GLU A N 1
ATOM 1362 C CA . GLU A 1 175 ? 11.052 4.540 11.419 1.00 91.44 175 GLU A CA 1
ATOM 1363 C C . GLU A 1 175 ? 11.339 3.422 12.441 1.00 91.44 175 GLU A C 1
ATOM 1365 O O . GLU A 1 175 ? 11.963 2.419 12.113 1.00 91.44 175 GLU A O 1
ATOM 1370 N N . ASP A 1 176 ? 10.871 3.568 13.683 1.00 90.06 176 ASP A N 1
ATOM 1371 C CA . ASP A 1 176 ? 11.082 2.606 14.770 1.00 90.06 176 ASP A CA 1
ATOM 1372 C C . ASP A 1 176 ? 10.177 1.367 14.678 1.00 90.06 176 ASP A C 1
ATOM 1374 O O . ASP A 1 176 ? 10.391 0.386 15.393 1.00 90.06 176 ASP A O 1
ATOM 1378 N N . ARG A 1 177 ? 9.169 1.404 13.799 1.00 91.38 177 ARG A N 1
ATOM 1379 C CA . ARG A 1 177 ? 8.237 0.304 13.549 1.00 91.38 177 ARG A CA 1
ATOM 1380 C C . ARG A 1 177 ? 7.943 0.130 12.065 1.00 91.38 177 ARG A C 1
ATOM 1382 O O . ARG A 1 177 ? 7.910 1.088 11.286 1.00 91.38 177 ARG A O 1
ATOM 1389 N N . ASP A 1 178 ? 7.665 -1.109 11.701 1.00 93.00 178 ASP A N 1
ATOM 1390 C CA . ASP A 1 178 ? 7.238 -1.535 10.379 1.00 93.00 178 ASP A CA 1
ATOM 1391 C C . ASP A 1 178 ? 5.777 -1.999 10.384 1.00 93.00 178 ASP A C 1
ATOM 1393 O O . ASP A 1 178 ? 5.148 -2.170 11.425 1.00 93.00 178 ASP A O 1
ATOM 1397 N N . GLY A 1 179 ? 5.221 -2.199 9.199 1.00 95.81 179 GLY A N 1
ATOM 1398 C CA . GLY A 1 179 ? 3.931 -2.848 9.030 1.00 95.81 179 GLY A CA 1
ATOM 1399 C C . GLY A 1 179 ? 3.615 -3.058 7.552 1.00 95.81 179 GLY A C 1
ATOM 1400 O O . GLY A 1 179 ? 4.441 -2.717 6.697 1.00 95.81 179 GLY A O 1
ATOM 1401 N N . PRO A 1 180 ? 2.463 -3.662 7.239 1.00 97.81 180 PRO A N 1
ATOM 1402 C CA . PRO A 1 180 ? 2.145 -4.071 5.886 1.00 97.81 180 PRO A CA 1
ATOM 1403 C C . PRO A 1 180 ? 1.528 -2.937 5.061 1.00 97.81 180 PRO A C 1
ATOM 1405 O O . PRO A 1 180 ? 0.658 -2.187 5.517 1.00 97.81 180 PRO A O 1
ATOM 1408 N N . THR A 1 181 ? 1.926 -2.899 3.797 1.00 98.25 181 THR A N 1
ATOM 1409 C CA . THR A 1 181 ? 1.194 -2.284 2.696 1.00 98.25 181 THR A CA 1
ATOM 1410 C C . THR A 1 181 ? 0.534 -3.406 1.894 1.00 98.25 181 THR A C 1
ATOM 1412 O O . THR A 1 181 ? 1.218 -4.331 1.461 1.00 98.25 181 THR A O 1
ATOM 1415 N N . ILE A 1 182 ? -0.781 -3.334 1.680 1.00 98.56 182 ILE A N 1
ATOM 1416 C CA . ILE A 1 182 ? -1.514 -4.205 0.749 1.00 98.56 182 ILE A CA 1
ATOM 1417 C C . ILE A 1 182 ? -1.770 -3.400 -0.518 1.00 98.56 182 ILE A C 1
ATOM 1419 O O . ILE A 1 182 ? -2.342 -2.313 -0.459 1.00 98.56 182 ILE A O 1
ATOM 1423 N N . TRP A 1 183 ? -1.354 -3.927 -1.658 1.00 98.50 183 TRP A N 1
ATOM 1424 C CA . TRP A 1 183 ? -1.509 -3.307 -2.966 1.00 98.50 183 TRP A CA 1
ATOM 1425 C C . TRP A 1 183 ? -2.294 -4.243 -3.862 1.00 98.50 183 TRP A C 1
ATOM 1427 O O . TRP A 1 183 ? -1.884 -5.380 -4.058 1.00 98.50 183 TRP A O 1
ATOM 1437 N N . ILE A 1 184 ? -3.422 -3.778 -4.377 1.00 98.69 184 ILE A N 1
ATOM 1438 C CA . ILE A 1 184 ? -4.418 -4.576 -5.085 1.00 98.69 184 ILE A CA 1
ATOM 1439 C C . ILE A 1 184 ? -4.529 -4.044 -6.511 1.00 98.69 184 ILE A C 1
ATOM 1441 O O . ILE A 1 184 ? -4.766 -2.848 -6.712 1.00 98.69 184 ILE A O 1
ATOM 1445 N N . ALA A 1 185 ? -4.370 -4.926 -7.495 1.00 98.44 185 ALA A N 1
ATOM 1446 C CA . ALA A 1 185 ? -4.645 -4.609 -8.889 1.00 98.44 185 ALA A CA 1
ATOM 1447 C C . ALA A 1 185 ? -6.161 -4.453 -9.089 1.00 98.44 185 ALA A C 1
ATOM 1449 O O . ALA A 1 185 ? -6.939 -5.301 -8.655 1.00 98.44 185 ALA A O 1
ATOM 1450 N N . LEU A 1 186 ? -6.589 -3.361 -9.724 1.00 98.19 186 LEU A N 1
ATOM 1451 C CA . LEU A 1 186 ? -8.007 -3.103 -10.028 1.00 98.19 186 LEU A CA 1
ATOM 1452 C C . LEU A 1 186 ? -8.332 -3.280 -11.513 1.00 98.19 186 LEU A C 1
ATOM 1454 O O . LEU A 1 186 ? -9.493 -3.432 -11.877 1.00 98.19 186 LEU A O 1
ATOM 1458 N N . ASP A 1 187 ? -7.301 -3.259 -12.351 1.00 97.12 187 ASP A N 1
ATOM 1459 C CA . ASP A 1 187 ? -7.346 -3.609 -13.763 1.00 97.12 187 ASP A CA 1
ATOM 1460 C C . ASP A 1 187 ? -6.317 -4.729 -14.011 1.00 97.12 187 ASP A C 1
ATOM 1462 O O . ASP A 1 187 ? -5.436 -4.962 -13.179 1.00 97.12 187 ASP A O 1
ATOM 1466 N N . GLU A 1 188 ? -6.407 -5.423 -15.147 1.00 96.62 188 GLU A N 1
ATOM 1467 C CA . GLU A 1 188 ? -5.395 -6.410 -15.545 1.00 96.62 188 GLU A CA 1
ATOM 1468 C C . GLU A 1 188 ? -4.031 -5.732 -15.735 1.00 96.62 188 GLU A C 1
ATOM 1470 O O . GLU A 1 188 ? -3.924 -4.712 -16.419 1.00 96.62 188 GLU A O 1
ATOM 1475 N N . ILE A 1 189 ? -2.973 -6.319 -15.183 1.00 95.94 189 ILE A N 1
ATOM 1476 C CA . ILE A 1 189 ? -1.594 -5.850 -15.302 1.00 95.94 189 ILE A CA 1
ATOM 1477 C C . ILE A 1 189 ? -0.772 -6.967 -15.921 1.00 95.94 189 ILE A C 1
ATOM 1479 O O . ILE A 1 189 ? -0.686 -8.053 -15.357 1.00 95.94 189 ILE A O 1
ATOM 1483 N N . LYS A 1 190 ? -0.127 -6.678 -17.050 1.00 95.88 190 LYS A N 1
ATOM 1484 C CA . LYS A 1 190 ? 0.863 -7.576 -17.639 1.00 95.88 190 LYS A CA 1
ATOM 1485 C C . LYS A 1 190 ? 2.245 -6.984 -17.464 1.00 95.88 190 LYS A C 1
ATOM 1487 O O . LYS A 1 190 ? 2.451 -5.809 -17.768 1.00 95.88 190 LYS A O 1
ATOM 1492 N N . VAL A 1 191 ? 3.205 -7.792 -17.034 1.00 95.62 191 VAL A N 1
ATOM 1493 C CA . VAL A 1 191 ? 4.605 -7.381 -16.867 1.00 95.62 191 VAL A CA 1
ATOM 1494 C C . VAL A 1 191 ? 5.145 -6.783 -18.165 1.00 95.62 191 VAL A C 1
ATOM 1496 O O . VAL A 1 191 ? 5.791 -5.739 -18.144 1.00 95.62 191 VAL A O 1
ATOM 1499 N N . SER A 1 192 ? 4.792 -7.378 -19.309 1.00 93.75 192 SER A N 1
ATOM 1500 C CA . SER A 1 192 ? 5.189 -6.902 -20.639 1.00 93.75 192 SER A CA 1
ATOM 1501 C C . SER A 1 192 ? 4.648 -5.516 -21.014 1.00 93.75 192 SER A C 1
ATOM 1503 O O . SER A 1 192 ? 5.206 -4.874 -21.898 1.00 93.75 192 SER A O 1
ATOM 1505 N N . GLU A 1 193 ? 3.558 -5.071 -20.386 1.00 92.25 193 GLU A N 1
ATOM 1506 C CA . GLU A 1 193 ? 2.916 -3.766 -20.620 1.00 92.25 193 GLU A CA 1
ATOM 1507 C C . GLU A 1 193 ? 3.334 -2.720 -19.566 1.00 92.25 193 GLU A C 1
ATOM 1509 O O . GLU A 1 193 ? 3.122 -1.515 -19.730 1.00 92.25 193 GLU A O 1
ATOM 1514 N N . GLY A 1 194 ? 3.922 -3.170 -18.455 1.00 92.75 194 GLY A N 1
ATOM 1515 C CA . GLY A 1 194 ? 4.253 -2.332 -17.315 1.00 92.75 194 GLY A CA 1
ATOM 1516 C C . GLY A 1 194 ? 3.023 -1.820 -16.557 1.00 92.75 194 GLY A C 1
ATOM 1517 O O . GLY A 1 194 ? 1.955 -2.428 -16.547 1.00 92.75 194 GLY A O 1
ATOM 1518 N N . GLY A 1 195 ? 3.184 -0.716 -15.825 1.00 91.50 195 GLY A N 1
ATOM 1519 C CA . GLY A 1 195 ? 2.139 -0.159 -14.955 1.00 91.50 195 GLY A CA 1
ATOM 1520 C C . GLY A 1 195 ? 1.915 -0.917 -13.633 1.00 91.50 195 GLY A C 1
ATOM 1521 O O . GLY A 1 195 ? 1.204 -0.421 -12.752 1.00 91.50 195 GLY A O 1
ATOM 1522 N N . GLY A 1 196 ? 2.549 -2.081 -13.478 1.00 95.12 196 GLY A N 1
ATOM 1523 C CA . GLY A 1 196 ? 2.602 -2.864 -12.248 1.00 95.12 196 GLY A CA 1
ATOM 1524 C C . GLY A 1 196 ? 3.648 -2.382 -11.244 1.00 95.12 196 GLY A C 1
ATOM 1525 O O . GLY A 1 196 ? 4.100 -1.231 -11.261 1.00 95.12 196 GLY A O 1
ATOM 1526 N N . LEU A 1 197 ? 4.040 -3.297 -10.360 1.00 96.56 197 LEU A N 1
ATOM 1527 C CA . LEU A 1 197 ? 5.037 -3.075 -9.320 1.00 96.56 197 LEU A CA 1
ATOM 1528 C C . LEU A 1 197 ? 6.162 -4.103 -9.446 1.00 96.56 197 LEU A C 1
ATOM 1530 O O . LEU A 1 197 ? 5.895 -5.292 -9.599 1.00 96.56 197 LEU A O 1
ATOM 1534 N N . ALA A 1 198 ? 7.400 -3.634 -9.333 1.00 97.62 198 ALA A N 1
ATOM 1535 C CA . ALA A 1 198 ? 8.552 -4.490 -9.100 1.00 97.62 198 ALA A CA 1
ATOM 1536 C C . ALA A 1 198 ? 8.925 -4.417 -7.622 1.00 97.62 198 ALA A C 1
ATOM 1538 O O . ALA A 1 198 ? 8.982 -3.322 -7.055 1.00 97.62 198 ALA A O 1
ATOM 1539 N N . VAL A 1 199 ? 9.186 -5.560 -7.000 1.00 97.88 199 VAL A N 1
ATOM 1540 C CA . VAL A 1 199 ? 9.547 -5.651 -5.578 1.00 97.88 199 VAL A CA 1
ATOM 1541 C C . VAL A 1 199 ? 10.767 -6.536 -5.389 1.00 97.88 199 VAL A C 1
ATOM 1543 O O . VAL A 1 199 ? 11.049 -7.404 -6.213 1.00 97.88 199 VAL A O 1
ATOM 1546 N N . LEU A 1 200 ? 11.480 -6.339 -4.287 1.00 96.06 200 LEU A N 1
ATOM 1547 C CA . LEU A 1 200 ? 12.541 -7.246 -3.858 1.00 96.06 200 LEU A CA 1
ATOM 1548 C C . LEU A 1 200 ? 12.044 -8.083 -2.692 1.00 96.06 200 LEU A C 1
ATOM 1550 O O . LEU A 1 200 ? 11.500 -7.541 -1.733 1.00 96.06 200 LEU A O 1
ATOM 1554 N N . ASN A 1 201 ? 12.274 -9.390 -2.739 1.00 94.62 201 ASN A N 1
ATOM 1555 C CA . ASN A 1 201 ? 12.241 -10.183 -1.519 1.00 94.62 201 ASN A CA 1
ATOM 1556 C C . ASN A 1 201 ? 13.574 -10.039 -0.770 1.00 94.62 201 ASN A C 1
ATOM 1558 O O . ASN A 1 201 ? 14.619 -9.739 -1.355 1.00 94.62 201 ASN A O 1
ATOM 1562 N N . ARG A 1 202 ? 13.536 -10.231 0.550 1.00 91.12 202 ARG A N 1
ATOM 1563 C CA . ARG A 1 202 ? 14.722 -10.092 1.397 1.00 91.12 202 ARG A CA 1
ATOM 1564 C C . ARG A 1 202 ? 15.820 -11.080 1.004 1.00 91.12 202 ARG A C 1
ATOM 1566 O O . ARG A 1 202 ? 16.954 -10.651 0.816 1.00 91.12 202 ARG A O 1
ATOM 1573 N N . THR A 1 203 ? 15.496 -12.369 0.857 1.00 88.94 203 THR A N 1
ATOM 1574 C CA . THR A 1 203 ? 16.520 -13.402 0.651 1.00 88.94 203 THR A CA 1
ATOM 1575 C C . THR A 1 203 ? 17.257 -13.233 -0.678 1.00 88.94 203 THR A C 1
ATOM 1577 O O . THR A 1 203 ? 18.485 -13.169 -0.654 1.00 88.94 203 THR A O 1
ATOM 1580 N N . ASN A 1 204 ? 16.569 -13.067 -1.819 1.00 84.81 204 ASN A N 1
ATOM 1581 C CA . ASN A 1 204 ? 17.287 -12.935 -3.098 1.00 84.81 204 ASN A CA 1
ATOM 1582 C C . ASN A 1 204 ? 18.121 -11.652 -3.125 1.00 84.81 204 ASN A C 1
ATOM 1584 O O . ASN A 1 204 ? 19.203 -11.629 -3.709 1.00 84.81 204 ASN A O 1
ATOM 1588 N N . PHE A 1 205 ? 17.638 -10.578 -2.490 1.00 85.75 205 PHE A N 1
ATOM 1589 C CA . PHE A 1 205 ? 18.389 -9.333 -2.439 1.00 85.75 205 PHE A CA 1
ATOM 1590 C C . PHE A 1 205 ? 19.653 -9.455 -1.582 1.00 85.75 205 PHE A C 1
ATOM 1592 O O . PHE A 1 205 ? 20.716 -8.998 -1.996 1.00 85.75 205 PHE A O 1
ATOM 1599 N N . GLU A 1 206 ? 19.577 -10.108 -0.422 1.00 87.31 206 GLU A N 1
ATOM 1600 C CA . GLU A 1 206 ? 20.743 -10.376 0.428 1.00 87.31 206 GLU A CA 1
ATOM 1601 C C . GLU A 1 206 ? 21.752 -11.309 -0.256 1.00 87.31 206 GLU A C 1
ATOM 1603 O O . GLU A 1 206 ? 22.952 -11.023 -0.243 1.00 87.31 206 GLU A O 1
ATOM 1608 N N . GLU A 1 207 ? 21.287 -12.369 -0.921 1.00 86.06 207 GLU A N 1
ATOM 1609 C CA . GLU A 1 207 ? 22.135 -13.274 -1.706 1.00 86.06 207 GLU A CA 1
ATOM 1610 C C . GLU A 1 207 ? 22.833 -12.530 -2.852 1.00 86.06 207 GLU A C 1
ATOM 1612 O O . GLU A 1 207 ? 24.060 -12.594 -2.986 1.00 86.06 207 GLU A O 1
ATOM 1617 N N . SER A 1 208 ? 22.079 -11.735 -3.618 1.00 83.62 208 SER A N 1
ATOM 1618 C CA . SER A 1 208 ? 22.614 -10.871 -4.673 1.00 83.62 208 SER A CA 1
ATOM 1619 C C . SER A 1 208 ? 23.654 -9.897 -4.123 1.00 83.62 208 SER A C 1
ATOM 1621 O O . SER A 1 208 ? 24.697 -9.684 -4.742 1.00 83.62 208 SER A O 1
ATOM 1623 N N . MET A 1 209 ? 23.447 -9.346 -2.925 1.00 82.44 209 MET A N 1
ATOM 1624 C CA . MET A 1 209 ? 24.410 -8.453 -2.278 1.00 82.44 209 MET A CA 1
ATOM 1625 C C . MET A 1 209 ? 25.679 -9.171 -1.826 1.00 82.44 209 MET A C 1
ATOM 1627 O O . MET A 1 209 ? 26.767 -8.676 -2.112 1.00 82.44 209 MET A O 1
ATOM 1631 N N . SER A 1 210 ? 25.553 -10.356 -1.226 1.00 81.31 210 SER A N 1
ATOM 1632 C CA . SER A 1 210 ? 26.673 -11.138 -0.683 1.00 81.31 210 SER A CA 1
ATOM 1633 C C . SER A 1 210 ? 27.733 -11.533 -1.719 1.00 81.31 210 SER A C 1
ATOM 1635 O O . SER A 1 210 ? 28.890 -11.756 -1.367 1.00 81.31 210 SER A O 1
ATOM 1637 N N . SER A 1 211 ? 27.363 -11.571 -3.002 1.00 79.25 211 SER A N 1
ATOM 1638 C CA . SER A 1 211 ? 28.275 -11.886 -4.105 1.00 79.25 211 SER A CA 1
ATOM 1639 C C . SER A 1 211 ? 29.132 -10.700 -4.587 1.00 79.25 211 SER A C 1
ATOM 1641 O O . SER A 1 211 ? 30.070 -10.920 -5.351 1.00 79.25 211 SER A O 1
ATOM 1643 N N . SER A 1 212 ? 28.871 -9.457 -4.139 1.00 73.44 212 SER A N 1
ATOM 1644 C CA . SER A 1 212 ? 29.761 -8.299 -4.386 1.00 73.44 212 SER A CA 1
ATOM 1645 C C . SER A 1 212 ? 30.430 -7.864 -3.093 1.00 73.44 212 SER A C 1
ATOM 1647 O O . SER A 1 212 ? 29.767 -7.644 -2.084 1.00 73.44 212 SER A O 1
ATOM 1649 N N . SER A 1 213 ? 31.744 -7.658 -3.131 1.00 70.44 213 SER A N 1
ATOM 1650 C CA . SER A 1 213 ? 32.508 -7.212 -1.964 1.00 70.44 213 SER A CA 1
ATOM 1651 C C . SER A 1 213 ? 32.250 -5.752 -1.566 1.00 70.44 213 SER A C 1
ATOM 1653 O O . SER A 1 213 ? 32.695 -5.347 -0.495 1.00 70.44 213 SER A O 1
ATOM 1655 N N . ASN A 1 214 ? 31.563 -4.952 -2.397 1.00 81.12 214 ASN A N 1
ATOM 1656 C CA . ASN A 1 214 ? 31.552 -3.489 -2.255 1.00 81.12 214 ASN A CA 1
ATOM 1657 C C . ASN A 1 214 ? 30.169 -2.856 -2.022 1.00 81.12 214 ASN A C 1
ATOM 1659 O O . ASN A 1 214 ? 30.109 -1.665 -1.715 1.00 81.12 214 ASN A O 1
ATOM 1663 N N . VAL A 1 215 ? 29.067 -3.610 -2.125 1.00 83.06 215 VAL A N 1
ATOM 1664 C CA . VAL A 1 215 ? 27.711 -3.069 -1.917 1.00 83.06 215 VAL A CA 1
ATOM 1665 C C . VAL A 1 215 ? 26.975 -3.841 -0.843 1.00 83.06 215 VAL A C 1
ATOM 1667 O O . VAL A 1 215 ? 26.763 -5.045 -0.948 1.00 83.06 215 VAL A O 1
ATOM 1670 N N . THR A 1 216 ? 26.549 -3.112 0.184 1.00 84.75 216 THR A N 1
ATOM 1671 C CA . THR A 1 216 ? 25.745 -3.637 1.285 1.00 84.75 216 THR A CA 1
ATOM 1672 C C . THR A 1 216 ? 24.311 -3.118 1.196 1.00 84.75 216 THR A C 1
ATOM 1674 O O . THR A 1 216 ? 24.052 -2.040 0.655 1.00 84.75 216 THR A O 1
ATOM 1677 N N . LEU A 1 217 ? 23.370 -3.857 1.792 1.00 83.62 217 LEU A N 1
ATOM 1678 C CA . LEU A 1 217 ? 21.977 -3.423 1.959 1.00 83.62 217 LEU A CA 1
ATOM 1679 C C . LEU A 1 217 ? 21.886 -2.032 2.611 1.00 83.62 217 LEU A C 1
ATOM 1681 O O . LEU A 1 217 ? 21.103 -1.185 2.183 1.00 83.62 217 LEU A O 1
ATOM 1685 N N . GLU A 1 218 ? 22.717 -1.792 3.624 1.00 85.81 218 GLU A N 1
ATOM 1686 C CA . GLU A 1 218 ? 22.769 -0.522 4.342 1.00 85.81 218 GLU A CA 1
ATOM 1687 C C . GLU A 1 218 ? 23.250 0.626 3.444 1.00 85.81 218 GLU A C 1
ATOM 1689 O O . GLU A 1 218 ? 22.640 1.694 3.433 1.00 85.81 218 GLU A O 1
ATOM 1694 N N . ALA A 1 219 ? 24.268 0.396 2.609 1.00 86.50 219 ALA A N 1
ATOM 1695 C CA . ALA A 1 219 ? 24.713 1.388 1.631 1.00 86.50 219 ALA A CA 1
ATOM 1696 C C . ALA A 1 219 ? 23.593 1.747 0.636 1.00 86.50 219 ALA A C 1
ATOM 1698 O O . ALA A 1 219 ? 23.383 2.924 0.335 1.00 86.50 219 ALA A O 1
ATOM 1699 N N . CYS A 1 220 ? 22.822 0.756 0.175 1.00 87.19 220 CYS A N 1
ATOM 1700 C CA . CYS A 1 220 ? 21.666 1.002 -0.686 1.00 87.19 220 CYS A CA 1
ATOM 1701 C C . CYS A 1 220 ? 20.566 1.806 0.031 1.00 87.19 220 CYS A C 1
ATOM 1703 O O . CYS A 1 220 ? 20.031 2.757 -0.540 1.00 87.19 220 CYS A O 1
ATOM 1705 N N . ARG A 1 221 ? 20.254 1.494 1.297 1.00 86.12 221 ARG A N 1
ATOM 1706 C CA . ARG A 1 221 ? 19.288 2.269 2.100 1.00 86.12 221 ARG A CA 1
ATOM 1707 C C . ARG A 1 221 ? 19.723 3.724 2.272 1.00 86.12 221 ARG A C 1
ATOM 1709 O O . ARG A 1 221 ? 18.930 4.631 2.024 1.00 86.12 221 ARG A O 1
ATOM 1716 N N . GLN A 1 222 ? 20.992 3.954 2.603 1.00 86.62 222 GLN A N 1
ATOM 1717 C CA . GLN A 1 222 ? 21.551 5.299 2.762 1.00 86.62 222 GLN A CA 1
ATOM 1718 C C . GLN A 1 222 ? 21.541 6.110 1.460 1.00 86.62 222 GLN A C 1
ATOM 1720 O O . GLN A 1 222 ? 21.359 7.330 1.499 1.00 86.62 222 GLN A O 1
ATOM 1725 N N . ALA A 1 223 ? 21.719 5.454 0.309 1.00 85.56 223 ALA A N 1
ATOM 1726 C CA . ALA A 1 223 ? 21.631 6.108 -0.994 1.00 85.56 223 ALA A CA 1
ATOM 1727 C C . ALA A 1 223 ? 20.208 6.621 -1.282 1.00 85.56 223 ALA A C 1
ATOM 1729 O O 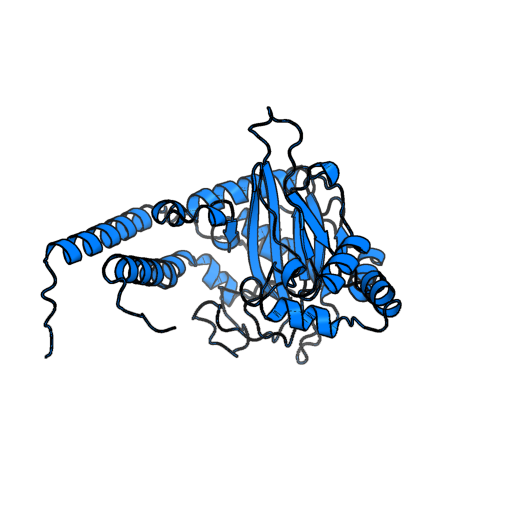. ALA A 1 223 ? 20.046 7.762 -1.719 1.00 85.56 223 ALA A O 1
ATOM 1730 N N . ILE A 1 224 ? 19.178 5.818 -0.986 1.00 83.88 224 ILE A N 1
ATOM 1731 C CA . ILE A 1 224 ? 17.770 6.194 -1.205 1.00 83.88 224 ILE A CA 1
ATOM 1732 C C . ILE A 1 224 ? 17.276 7.238 -0.207 1.00 83.88 224 ILE A C 1
ATOM 1734 O O . ILE A 1 224 ? 16.543 8.135 -0.617 1.00 83.88 224 ILE A O 1
ATOM 1738 N N . ALA A 1 225 ? 17.708 7.190 1.058 1.00 79.56 225 ALA A N 1
ATOM 1739 C CA . ALA A 1 225 ? 17.275 8.140 2.091 1.00 79.56 225 ALA A CA 1
ATOM 1740 C C . ALA A 1 225 ? 17.510 9.616 1.709 1.00 79.56 225 ALA A C 1
ATOM 1742 O O . ALA A 1 225 ? 16.864 10.515 2.242 1.00 79.56 225 ALA A O 1
ATOM 1743 N N . LYS A 1 226 ? 18.432 9.880 0.773 1.00 72.00 226 LYS A N 1
ATOM 1744 C CA . LYS A 1 226 ? 18.729 11.226 0.274 1.00 72.00 226 LYS A CA 1
ATOM 1745 C C . LYS A 1 226 ? 17.888 11.634 -0.937 1.00 72.00 226 LYS A C 1
ATOM 1747 O O . LYS A 1 226 ? 17.732 12.830 -1.143 1.00 72.00 226 LYS A O 1
ATOM 1752 N N . ASN A 1 227 ? 17.390 10.683 -1.736 1.00 74.62 227 ASN A N 1
ATOM 1753 C CA . ASN A 1 227 ? 16.635 10.933 -2.969 1.00 74.62 227 ASN A CA 1
ATOM 1754 C C . ASN A 1 227 ? 15.708 9.743 -3.321 1.00 74.62 227 ASN A C 1
ATOM 1756 O O . ASN A 1 227 ? 16.084 8.865 -4.110 1.00 74.62 227 ASN A O 1
ATOM 1760 N N . THR A 1 228 ? 14.482 9.729 -2.785 1.00 82.19 228 THR A N 1
ATOM 1761 C CA . THR A 1 228 ? 13.433 8.747 -3.130 1.00 82.19 228 THR A CA 1
ATOM 1762 C C . THR A 1 228 ? 13.235 8.653 -4.655 1.00 82.19 228 THR A C 1
ATOM 1764 O O . THR A 1 228 ? 13.379 9.640 -5.381 1.00 82.19 228 THR A O 1
ATOM 1767 N N . CYS A 1 229 ? 12.939 7.454 -5.168 1.00 87.25 229 CYS A N 1
ATOM 1768 C CA . CYS A 1 229 ? 12.777 7.137 -6.596 1.00 87.25 229 CYS A CA 1
ATOM 1769 C C . CYS A 1 229 ? 14.029 7.367 -7.485 1.00 87.25 229 CYS A C 1
ATOM 1771 O O . CYS A 1 229 ? 13.929 7.187 -8.697 1.00 87.25 229 CYS A O 1
ATOM 1773 N N . SER A 1 230 ? 15.200 7.740 -6.945 1.00 90.25 230 SER A N 1
ATOM 1774 C CA . SER A 1 230 ? 16.383 8.132 -7.745 1.00 90.25 230 SER A CA 1
ATOM 1775 C C . SER A 1 230 ? 17.567 7.167 -7.625 1.00 90.25 230 SER A C 1
ATOM 1777 O O . SER A 1 230 ? 18.715 7.555 -7.854 1.00 90.25 230 SER A O 1
ATOM 1779 N N . MET A 1 231 ? 17.310 5.902 -7.278 1.00 91.56 231 MET A N 1
ATOM 1780 C CA . MET A 1 231 ? 18.363 4.914 -7.017 1.00 91.56 231 MET A CA 1
ATOM 1781 C C . MET A 1 231 ? 19.356 4.755 -8.177 1.00 91.56 231 MET A C 1
ATOM 1783 O O . MET A 1 231 ? 20.554 4.672 -7.935 1.00 91.56 231 MET A O 1
ATOM 1787 N N . ALA A 1 232 ? 18.884 4.784 -9.429 1.00 92.56 232 ALA A N 1
ATOM 1788 C CA . ALA A 1 232 ? 19.744 4.673 -10.611 1.00 92.56 232 ALA A CA 1
ATOM 1789 C C . ALA A 1 232 ? 20.853 5.736 -10.647 1.00 92.56 232 ALA A C 1
ATOM 1791 O O . ALA A 1 232 ? 21.979 5.441 -11.032 1.00 92.56 232 ALA A O 1
ATOM 1792 N N . ALA A 1 233 ? 20.540 6.964 -10.225 1.00 91.50 233 ALA A N 1
ATOM 1793 C CA . ALA A 1 233 ? 21.504 8.057 -10.161 1.00 91.50 233 ALA A CA 1
ATOM 1794 C C . ALA A 1 233 ? 22.306 8.045 -8.850 1.00 91.50 233 ALA A C 1
ATOM 1796 O O . ALA A 1 233 ? 23.492 8.364 -8.854 1.00 91.50 233 ALA A O 1
ATOM 1797 N N . ALA A 1 234 ? 21.666 7.691 -7.731 1.00 89.75 234 ALA A N 1
ATOM 1798 C CA . ALA A 1 234 ? 22.282 7.730 -6.406 1.00 89.75 234 ALA A CA 1
ATOM 1799 C C . ALA A 1 234 ? 23.284 6.586 -6.171 1.00 89.75 234 ALA A C 1
ATOM 1801 O O . ALA A 1 234 ? 24.314 6.797 -5.533 1.00 89.75 234 ALA A O 1
ATOM 1802 N N . SER A 1 235 ? 22.985 5.384 -6.669 1.00 92.00 235 SER A N 1
ATOM 1803 C CA . SER A 1 235 ? 23.850 4.207 -6.586 1.00 92.00 235 SER A CA 1
ATOM 1804 C C . SER A 1 235 ? 23.564 3.242 -7.750 1.00 92.00 235 SER A C 1
ATOM 1806 O O . SER A 1 235 ? 22.735 2.334 -7.620 1.00 92.00 235 SER A O 1
ATOM 1808 N N . PRO A 1 236 ? 24.251 3.412 -8.898 1.00 92.19 236 PRO A N 1
ATOM 1809 C CA . PRO A 1 236 ? 24.059 2.565 -10.076 1.00 92.19 236 PRO A CA 1
ATOM 1810 C C . PRO A 1 236 ? 24.284 1.069 -9.813 1.00 92.19 236 PRO A C 1
ATOM 1812 O O . PRO A 1 236 ? 23.577 0.238 -10.375 1.00 92.19 236 PRO A O 1
ATOM 1815 N N . GLU A 1 237 ? 25.232 0.711 -8.938 1.00 91.12 237 GLU A N 1
ATOM 1816 C CA . GLU A 1 237 ? 25.501 -0.694 -8.596 1.00 91.12 237 GLU A CA 1
ATOM 1817 C C . GLU A 1 237 ? 24.355 -1.306 -7.775 1.00 91.12 237 GLU A C 1
ATOM 1819 O O . GLU A 1 237 ? 23.903 -2.407 -8.088 1.00 91.12 237 GLU A O 1
ATOM 1824 N N . CYS A 1 238 ? 23.815 -0.579 -6.782 1.00 91.12 238 CYS A N 1
ATOM 1825 C CA . CYS A 1 238 ? 22.603 -1.014 -6.080 1.00 91.12 238 CYS A CA 1
ATOM 1826 C C . CYS A 1 238 ? 21.444 -1.175 -7.062 1.00 91.12 238 CYS A C 1
ATOM 1828 O O . CYS A 1 238 ? 20.769 -2.198 -7.041 1.00 91.12 238 CYS A O 1
ATOM 1830 N N . TYR A 1 239 ? 21.229 -0.182 -7.931 1.00 93.81 239 TYR A N 1
ATOM 1831 C CA . TYR A 1 239 ? 20.165 -0.216 -8.927 1.00 93.81 239 TYR A CA 1
ATOM 1832 C C . TYR A 1 239 ? 20.249 -1.463 -9.816 1.00 93.81 239 TYR A C 1
ATOM 1834 O O . TYR A 1 239 ? 19.253 -2.167 -9.949 1.00 93.81 239 TYR A O 1
ATOM 1842 N N . ALA A 1 240 ? 21.428 -1.768 -10.367 1.00 93.00 240 ALA A N 1
ATOM 1843 C CA . ALA A 1 240 ? 21.631 -2.944 -11.212 1.00 93.00 240 ALA A CA 1
ATOM 1844 C C . ALA A 1 240 ? 21.268 -4.242 -10.473 1.00 93.00 240 ALA A C 1
ATOM 1846 O O . ALA A 1 240 ? 20.478 -5.037 -10.969 1.00 93.00 240 ALA A O 1
ATOM 1847 N N . LYS A 1 241 ? 21.736 -4.404 -9.231 1.00 91.38 241 LYS A N 1
ATOM 1848 C CA . LYS A 1 241 ? 21.404 -5.580 -8.414 1.00 91.38 241 LYS A CA 1
ATOM 1849 C C . LYS A 1 241 ? 19.916 -5.700 -8.098 1.00 91.38 241 LYS A C 1
ATOM 1851 O O . LYS A 1 241 ? 19.384 -6.810 -8.079 1.00 91.38 241 LYS A O 1
ATOM 1856 N N . MET A 1 242 ? 19.247 -4.577 -7.831 1.00 94.06 242 MET A N 1
ATOM 1857 C CA . MET A 1 242 ? 17.797 -4.551 -7.631 1.00 94.06 242 MET A CA 1
ATOM 1858 C C . MET A 1 242 ? 17.067 -4.959 -8.916 1.00 94.06 242 MET A C 1
ATOM 1860 O O . MET A 1 242 ? 16.148 -5.769 -8.859 1.00 94.06 242 MET A O 1
ATOM 1864 N N . GLU A 1 243 ? 17.498 -4.466 -10.079 1.00 95.12 243 GLU A N 1
ATOM 1865 C CA . GLU A 1 243 ? 16.924 -4.869 -11.367 1.00 95.12 243 GLU A CA 1
ATOM 1866 C C . GLU A 1 243 ? 17.114 -6.353 -11.676 1.00 95.12 243 GLU A C 1
ATOM 1868 O O . GLU A 1 243 ? 16.187 -6.967 -12.208 1.00 95.12 243 GLU A O 1
ATOM 1873 N N . ASP A 1 244 ? 18.265 -6.925 -11.327 1.00 93.62 244 ASP A N 1
ATOM 1874 C CA . ASP A 1 244 ? 18.570 -8.341 -11.555 1.00 93.62 244 ASP A CA 1
ATOM 1875 C C . ASP A 1 244 ? 17.791 -9.271 -10.611 1.00 93.62 244 ASP A C 1
ATOM 1877 O O . ASP A 1 244 ? 17.534 -10.425 -10.945 1.00 93.62 244 ASP A O 1
ATOM 1881 N N . SER A 1 245 ? 17.393 -8.770 -9.435 1.00 94.12 245 SER A N 1
ATOM 1882 C CA . SER A 1 245 ? 16.763 -9.571 -8.369 1.00 94.12 245 SER A CA 1
ATOM 1883 C C . SER A 1 245 ? 15.261 -9.315 -8.213 1.00 94.12 245 SER A C 1
ATOM 1885 O O . SER A 1 245 ? 14.644 -9.829 -7.276 1.00 94.12 245 SER A O 1
ATOM 1887 N N . LYS A 1 246 ? 14.670 -8.483 -9.077 1.00 96.62 246 LYS A N 1
ATOM 1888 C CA . LYS A 1 246 ? 13.275 -8.058 -8.942 1.00 96.62 246 LYS A CA 1
ATOM 1889 C C . LYS A 1 246 ? 12.284 -9.183 -9.185 1.00 96.62 246 LYS A C 1
ATOM 1891 O O . LYS A 1 246 ? 12.483 -10.061 -10.020 1.00 96.62 246 LYS A O 1
ATOM 1896 N N . LEU A 1 247 ? 11.165 -9.075 -8.487 1.00 97.56 247 LEU A N 1
ATOM 1897 C CA . LEU A 1 247 ? 9.968 -9.860 -8.706 1.00 97.56 247 LEU A CA 1
ATOM 1898 C C . LEU A 1 247 ? 8.902 -8.949 -9.314 1.00 97.56 247 LEU A C 1
ATOM 1900 O O . LEU A 1 247 ? 8.640 -7.859 -8.800 1.00 97.56 247 LEU A O 1
ATOM 1904 N N . GLU A 1 248 ? 8.308 -9.407 -10.407 1.00 97.62 248 GLU A N 1
ATOM 1905 C CA . GLU A 1 248 ? 7.189 -8.780 -11.107 1.00 97.62 248 GLU A CA 1
ATOM 1906 C C . GLU A 1 248 ? 6.178 -9.894 -11.426 1.00 97.62 248 GLU A C 1
ATOM 1908 O O . GLU A 1 248 ? 6.567 -11.042 -11.656 1.00 97.62 248 GLU A O 1
ATOM 1913 N N . TRP A 1 249 ? 4.885 -9.574 -11.417 1.00 98.25 249 TRP A N 1
ATOM 1914 C CA . TRP A 1 249 ? 3.817 -10.542 -11.676 1.00 98.25 249 TRP A CA 1
ATOM 1915 C C . TRP A 1 249 ? 2.834 -9.995 -12.701 1.00 98.25 249 TRP A C 1
ATOM 1917 O O . TRP A 1 249 ? 2.503 -8.808 -12.673 1.00 98.25 249 TRP A O 1
ATOM 1927 N N . ASP A 1 250 ? 2.335 -10.881 -13.562 1.00 98.12 250 ASP A N 1
ATOM 1928 C CA . ASP A 1 250 ? 1.068 -10.644 -14.243 1.00 98.12 250 ASP A CA 1
ATOM 1929 C C . ASP A 1 250 ? -0.042 -10.758 -13.194 1.00 98.12 250 ASP A C 1
ATOM 1931 O O . ASP A 1 250 ? -0.062 -11.706 -12.404 1.00 98.12 250 ASP A O 1
ATOM 1935 N N . MET A 1 251 ? -0.941 -9.781 -13.156 1.00 98.50 251 MET A N 1
ATOM 1936 C CA . MET A 1 251 ? -1.975 -9.670 -12.132 1.00 98.50 251 MET A CA 1
ATOM 1937 C C . MET A 1 251 ? -3.341 -9.463 -12.771 1.00 98.50 251 MET A C 1
ATOM 1939 O O . MET A 1 251 ? -3.517 -8.623 -13.654 1.00 98.50 251 MET A O 1
ATOM 1943 N N . LYS A 1 252 ? -4.330 -10.201 -12.280 1.00 98.50 252 LYS A N 1
ATOM 1944 C CA . LYS A 1 252 ? -5.746 -9.981 -12.573 1.00 98.50 252 LYS A CA 1
ATOM 1945 C C . LYS A 1 252 ? -6.341 -8.958 -11.600 1.00 98.50 252 LYS A C 1
ATOM 1947 O O . LYS A 1 252 ? -5.796 -8.776 -10.506 1.00 98.50 252 LYS A O 1
ATOM 1952 N N . PRO A 1 253 ? -7.476 -8.324 -11.941 1.00 98.56 253 PRO A N 1
ATOM 1953 C CA . PRO A 1 253 ? -8.247 -7.565 -10.963 1.00 98.56 253 PRO A CA 1
ATOM 1954 C C . PRO A 1 253 ? -8.514 -8.404 -9.704 1.00 98.56 253 PRO A C 1
ATOM 1956 O O . PRO A 1 253 ? -8.988 -9.535 -9.791 1.00 98.56 253 PRO A O 1
ATOM 1959 N N . GLY A 1 254 ? -8.172 -7.855 -8.540 1.00 98.62 254 GLY A N 1
ATOM 1960 C CA . GLY A 1 254 ? -8.312 -8.507 -7.237 1.00 98.62 254 GLY A CA 1
ATOM 1961 C C . GLY A 1 254 ? -7.075 -9.265 -6.749 1.00 98.62 254 GLY A C 1
ATOM 1962 O O . GLY A 1 254 ? -7.008 -9.599 -5.563 1.00 98.62 254 GLY A O 1
ATOM 1963 N N . ASP A 1 255 ? -6.065 -9.483 -7.595 1.00 98.88 255 ASP A N 1
ATOM 1964 C CA . ASP A 1 255 ? -4.754 -9.950 -7.139 1.00 98.88 255 ASP A CA 1
ATOM 1965 C C . ASP A 1 255 ? -4.060 -8.866 -6.308 1.00 98.88 255 ASP A C 1
ATOM 1967 O O . ASP A 1 255 ? -4.218 -7.665 -6.555 1.00 98.88 255 ASP A O 1
ATOM 1971 N N . ALA A 1 256 ? -3.249 -9.285 -5.336 1.00 98.75 256 ALA A N 1
ATOM 1972 C CA . ALA A 1 256 ? -2.549 -8.362 -4.459 1.00 98.75 256 ALA A CA 1
ATOM 1973 C C . ALA A 1 256 ? -1.082 -8.725 -4.216 1.00 98.75 256 ALA A C 1
ATOM 1975 O O . ALA A 1 256 ? -0.692 -9.890 -4.209 1.00 98.75 256 ALA A O 1
ATOM 1976 N N . ILE A 1 257 ? -0.277 -7.702 -3.946 1.00 98.69 257 ILE A N 1
ATOM 1977 C CA . ILE A 1 257 ? 1.068 -7.815 -3.383 1.00 98.69 257 ILE A CA 1
ATOM 1978 C C . ILE A 1 257 ? 1.009 -7.196 -1.989 1.00 98.69 257 ILE A C 1
ATOM 1980 O O . ILE A 1 257 ? 0.535 -6.072 -1.821 1.00 98.69 257 ILE A O 1
ATOM 1984 N N . ILE A 1 258 ? 1.481 -7.926 -0.984 1.00 98.62 258 ILE A N 1
ATOM 1985 C CA . ILE A 1 258 ? 1.563 -7.445 0.395 1.00 98.62 258 ILE A CA 1
ATOM 1986 C C . ILE A 1 258 ? 3.035 -7.354 0.759 1.00 98.62 258 ILE A C 1
ATOM 1988 O O . ILE A 1 258 ? 3.739 -8.356 0.670 1.00 98.62 258 ILE A O 1
ATOM 1992 N N . TRP A 1 259 ? 3.509 -6.181 1.171 1.00 98.12 259 TRP A N 1
ATOM 1993 C CA . TRP A 1 259 ? 4.905 -5.982 1.564 1.00 98.12 259 TRP A CA 1
ATOM 1994 C C . TRP A 1 259 ? 5.038 -5.211 2.870 1.00 98.12 259 TRP A C 1
ATOM 1996 O O . TRP A 1 259 ? 4.162 -4.448 3.258 1.00 98.12 259 TRP A O 1
ATOM 2006 N N . ASN A 1 260 ? 6.151 -5.419 3.560 1.00 97.00 260 ASN A N 1
ATOM 2007 C CA . ASN A 1 260 ? 6.542 -4.664 4.740 1.00 97.00 260 ASN A CA 1
ATOM 2008 C C . ASN A 1 260 ? 7.051 -3.266 4.351 1.00 97.00 260 ASN A C 1
ATOM 2010 O O . ASN A 1 260 ? 7.754 -3.143 3.356 1.00 97.00 260 ASN A O 1
ATOM 2014 N N . ARG A 1 261 ? 6.785 -2.232 5.157 1.00 94.69 261 ARG A N 1
ATOM 2015 C CA . ARG A 1 261 ? 7.267 -0.843 4.985 1.00 94.69 261 ARG A CA 1
ATOM 2016 C C . ARG A 1 261 ? 8.676 -0.708 4.386 1.00 94.69 261 ARG A C 1
ATOM 2018 O O . ARG A 1 261 ? 8.895 0.136 3.519 1.00 94.69 261 ARG A O 1
ATOM 2025 N N . PHE A 1 262 ? 9.630 -1.515 4.850 1.00 93.44 262 PHE A N 1
ATOM 2026 C CA . PHE A 1 262 ? 11.040 -1.418 4.458 1.00 93.44 262 PHE A CA 1
ATOM 2027 C C . PHE A 1 262 ? 11.431 -2.283 3.251 1.00 93.44 262 PHE A C 1
ATOM 2029 O O . PHE A 1 262 ? 12.619 -2.410 2.941 1.00 93.44 262 PHE A O 1
ATOM 2036 N N . THR A 1 263 ? 10.457 -2.885 2.571 1.00 95.12 263 THR A N 1
ATOM 2037 C CA . THR A 1 263 ? 10.658 -3.636 1.332 1.00 95.12 263 THR A CA 1
ATOM 2038 C C . THR A 1 263 ? 10.886 -2.676 0.170 1.00 95.12 263 THR A C 1
ATOM 2040 O O . THR A 1 263 ? 10.058 -1.803 -0.108 1.00 95.12 263 THR A O 1
ATOM 2043 N N . PHE A 1 264 ? 12.008 -2.849 -0.532 1.00 95.81 264 PHE A N 1
ATOM 2044 C CA . PHE A 1 264 ? 12.292 -2.085 -1.742 1.00 95.81 264 PHE A CA 1
ATOM 2045 C C . PHE A 1 264 ? 11.297 -2.435 -2.844 1.00 95.81 264 PHE A C 1
ATOM 2047 O O . PHE A 1 264 ? 11.075 -3.607 -3.154 1.00 95.81 264 PHE A O 1
ATOM 2054 N N . HIS A 1 265 ? 10.735 -1.401 -3.455 1.00 96.88 265 HIS A N 1
ATOM 2055 C CA . HIS A 1 265 ? 9.809 -1.523 -4.566 1.00 96.88 265 HIS A CA 1
ATOM 2056 C C . HIS A 1 265 ? 9.940 -0.343 -5.530 1.00 96.88 265 HIS A C 1
ATOM 2058 O O . HIS A 1 265 ? 10.505 0.704 -5.199 1.00 96.88 265 HIS A O 1
ATOM 2064 N N . ARG A 1 266 ? 9.436 -0.519 -6.751 1.00 96.00 266 ARG A N 1
ATOM 2065 C CA . ARG A 1 266 ? 9.339 0.537 -7.761 1.00 96.00 266 ARG A CA 1
ATOM 2066 C C . ARG A 1 266 ? 8.100 0.361 -8.629 1.00 96.00 266 ARG A C 1
ATOM 2068 O O . ARG A 1 266 ? 7.669 -0.760 -8.893 1.00 96.00 266 ARG A O 1
ATOM 2075 N N . GLY A 1 267 ? 7.550 1.469 -9.116 1.00 94.69 267 GLY A N 1
ATOM 2076 C CA . GLY A 1 267 ? 6.508 1.436 -10.142 1.00 94.69 267 GLY A CA 1
ATOM 2077 C C . GLY A 1 267 ? 7.128 1.127 -11.501 1.00 94.69 267 GLY A C 1
ATOM 2078 O O . GLY A 1 267 ? 8.082 1.795 -11.901 1.00 94.69 267 GLY A O 1
ATOM 2079 N N . VAL A 1 268 ? 6.605 0.130 -12.212 1.00 94.12 268 VAL A N 1
ATOM 2080 C CA . VAL A 1 268 ? 7.056 -0.191 -13.573 1.00 94.12 268 VAL A CA 1
ATOM 2081 C C . VAL A 1 268 ? 6.452 0.830 -14.533 1.00 94.12 268 VAL A C 1
ATOM 2083 O O . VAL A 1 268 ? 5.241 1.056 -14.510 1.00 94.12 268 VAL A O 1
ATOM 2086 N N . ALA A 1 269 ? 7.283 1.462 -15.364 1.00 90.62 269 ALA A N 1
ATOM 2087 C CA . ALA A 1 269 ? 6.803 2.399 -16.375 1.00 90.62 269 ALA A CA 1
ATOM 2088 C C . ALA A 1 269 ? 5.782 1.714 -17.295 1.00 90.62 269 ALA A C 1
ATOM 2090 O O . ALA A 1 269 ? 5.957 0.555 -17.657 1.00 90.62 269 ALA A O 1
ATOM 2091 N N . ALA A 1 270 ? 4.713 2.418 -17.654 1.00 85.69 270 ALA A N 1
ATOM 2092 C CA . ALA A 1 270 ? 3.707 1.907 -18.575 1.00 85.69 270 ALA A CA 1
ATOM 2093 C C . ALA A 1 270 ? 4.240 1.979 -20.011 1.00 85.69 270 ALA A C 1
ATOM 2095 O O . ALA A 1 270 ? 4.339 3.067 -20.589 1.00 85.69 270 ALA A O 1
ATOM 2096 N N . VAL A 1 271 ? 4.577 0.823 -20.581 1.00 81.19 271 VAL A N 1
ATOM 2097 C CA . VAL A 1 271 ? 5.083 0.690 -21.948 1.00 81.19 271 VAL A CA 1
ATOM 2098 C C . VAL A 1 271 ? 3.932 0.194 -22.810 1.00 81.19 271 VAL A C 1
ATOM 2100 O O . VAL A 1 271 ? 3.686 -1.002 -22.922 1.00 81.19 271 VAL A O 1
ATOM 2103 N N . ASN A 1 272 ? 3.183 1.122 -23.404 1.00 65.19 272 ASN A N 1
ATOM 2104 C CA . ASN A 1 272 ? 2.190 0.734 -24.395 1.00 65.19 272 ASN A CA 1
ATOM 2105 C C . ASN A 1 272 ? 2.879 0.600 -25.761 1.00 65.19 272 ASN A C 1
ATOM 2107 O O . ASN A 1 272 ? 3.240 1.610 -26.369 1.00 65.19 272 ASN A O 1
ATOM 2111 N N . ASN A 1 273 ? 3.070 -0.639 -26.218 1.00 63.66 273 ASN A N 1
ATOM 2112 C CA . ASN A 1 273 ? 3.606 -0.929 -27.550 1.00 63.66 273 ASN A CA 1
ATOM 2113 C C . ASN A 1 273 ? 2.575 -0.664 -28.661 1.00 63.66 273 ASN A C 1
ATOM 2115 O O . ASN A 1 273 ? 2.962 -0.458 -29.811 1.00 63.66 273 ASN A O 1
ATOM 2119 N N . ASP A 1 274 ? 1.288 -0.584 -28.313 1.00 65.25 274 ASP A N 1
ATOM 2120 C CA . ASP A 1 274 ? 0.202 -0.324 -29.248 1.00 65.25 274 ASP A CA 1
ATOM 2121 C C . ASP A 1 274 ? -0.143 1.168 -29.250 1.00 65.25 274 ASP A C 1
ATOM 2123 O O . ASP A 1 274 ? -0.838 1.719 -28.388 1.00 65.25 274 ASP A O 1
ATOM 2127 N N . ALA A 1 275 ? 0.366 1.863 -30.269 1.00 60.34 275 ALA A N 1
ATOM 2128 C CA . ALA A 1 275 ? 0.177 3.299 -30.442 1.00 60.34 275 ALA A CA 1
ATOM 2129 C C . ALA A 1 275 ? -1.307 3.724 -30.487 1.00 60.34 275 ALA A C 1
ATOM 2131 O O . ALA A 1 275 ? -1.595 4.883 -30.184 1.00 60.34 275 ALA A O 1
ATOM 2132 N N . GLU A 1 276 ? -2.228 2.803 -30.783 1.00 66.50 276 GLU A N 1
ATOM 2133 C CA . GLU A 1 276 ? -3.654 3.073 -30.989 1.00 66.50 276 GLU A CA 1
ATOM 2134 C C . GLU A 1 276 ? -4.534 2.904 -29.741 1.00 66.50 276 GLU A C 1
ATOM 2136 O O . GLU A 1 276 ? -5.644 3.439 -29.720 1.00 66.50 276 GLU A O 1
ATOM 2141 N N . ASP A 1 277 ? -4.062 2.243 -28.675 1.00 74.31 277 ASP A N 1
ATOM 2142 C CA . ASP A 1 277 ? -4.874 2.112 -27.460 1.00 74.31 277 ASP A CA 1
ATOM 2143 C C . ASP A 1 277 ? -4.806 3.393 -26.612 1.00 74.31 277 ASP A C 1
ATOM 2145 O O . ASP A 1 277 ? -3.924 3.596 -25.768 1.00 74.31 277 ASP A O 1
ATOM 2149 N N . ASN A 1 278 ? -5.750 4.295 -26.880 1.00 69.06 278 ASN A N 1
ATOM 2150 C CA . ASN A 1 278 ? -5.966 5.518 -26.109 1.00 69.06 278 ASN A CA 1
ATOM 2151 C C . ASN A 1 278 ? -6.627 5.260 -24.743 1.00 69.06 278 ASN A C 1
ATOM 2153 O O . ASN A 1 278 ? -6.703 6.185 -23.935 1.00 69.06 278 ASN A O 1
ATOM 2157 N N . ASN A 1 279 ? -7.068 4.029 -24.466 1.00 77.12 279 ASN A N 1
ATOM 2158 C CA . ASN A 1 279 ? -7.739 3.647 -23.226 1.00 77.12 279 ASN A CA 1
ATOM 2159 C C . ASN A 1 279 ? -6.821 2.889 -22.258 1.00 77.12 279 ASN A C 1
ATOM 2161 O O . ASN A 1 279 ? -7.306 2.367 -21.253 1.00 77.12 279 ASN A O 1
ATOM 2165 N N . PHE A 1 280 ? -5.505 2.865 -22.509 1.00 84.44 280 PHE A N 1
ATOM 2166 C CA . PHE A 1 280 ? -4.548 2.243 -21.599 1.00 84.44 280 PHE A CA 1
ATOM 2167 C C . PHE A 1 280 ? -4.562 2.943 -20.235 1.00 84.44 280 PHE A C 1
ATOM 2169 O O . PHE A 1 280 ? -3.994 4.028 -20.047 1.00 84.44 280 PHE A O 1
ATOM 2176 N N . VAL A 1 281 ? -5.216 2.295 -19.276 1.00 91.00 281 VAL A N 1
ATOM 2177 C CA . VAL A 1 281 ? -5.327 2.731 -17.892 1.00 91.00 281 VAL A CA 1
ATOM 2178 C C . VAL A 1 281 ? -5.125 1.518 -16.993 1.00 91.00 281 VAL A C 1
ATOM 2180 O O . VAL A 1 281 ? -5.805 0.509 -17.148 1.00 91.00 281 VAL A O 1
ATOM 2183 N N . LYS A 1 282 ? -4.183 1.622 -16.053 1.00 93.38 282 LYS A N 1
ATOM 2184 C CA . LYS A 1 282 ? -3.923 0.593 -15.040 1.00 93.38 282 LYS A CA 1
ATOM 2185 C C . LYS A 1 282 ? -4.170 1.180 -13.658 1.00 93.38 282 LYS A C 1
ATOM 2187 O O . LYS A 1 282 ? -3.376 2.001 -13.185 1.00 93.38 282 LYS A O 1
ATOM 2192 N N . ARG A 1 283 ? -5.280 0.800 -13.028 1.00 95.19 283 ARG A N 1
ATOM 2193 C CA . ARG A 1 283 ? -5.648 1.244 -11.681 1.00 95.19 283 ARG A CA 1
ATOM 2194 C C . ARG A 1 283 ? -5.248 0.236 -10.626 1.00 95.19 283 ARG A C 1
ATOM 2196 O O . ARG A 1 283 ? -5.165 -0.971 -10.853 1.00 95.19 283 ARG A O 1
ATOM 2203 N N . ARG A 1 284 ? -5.044 0.766 -9.430 1.00 96.31 284 ARG A N 1
ATOM 2204 C CA . ARG A 1 284 ? -4.650 0.001 -8.255 1.00 96.31 284 ARG A CA 1
ATOM 2205 C C . ARG A 1 284 ? -5.048 0.717 -6.980 1.00 96.31 284 ARG A C 1
ATOM 2207 O O . ARG A 1 284 ? -5.051 1.949 -6.926 1.00 96.31 284 ARG A O 1
ATOM 2214 N N . TYR A 1 285 ? -5.304 -0.069 -5.949 1.00 97.81 285 TYR A N 1
ATOM 2215 C CA . TYR A 1 285 ? -5.566 0.407 -4.601 1.00 97.81 285 TYR A CA 1
ATOM 2216 C C . TYR A 1 285 ? -4.426 -0.014 -3.678 1.00 97.81 285 TYR A C 1
ATOM 2218 O O . TYR A 1 285 ? -3.935 -1.132 -3.766 1.00 97.81 285 TYR A O 1
ATOM 2226 N N . SER A 1 286 ? -3.982 0.872 -2.798 1.00 97.56 286 SER A N 1
ATOM 2227 C CA . SER A 1 286 ? -2.938 0.598 -1.817 1.00 97.56 286 SER A CA 1
ATOM 2228 C C . SER A 1 286 ? -3.404 1.053 -0.450 1.00 97.56 286 SER A C 1
ATOM 2230 O O . SER A 1 286 ? -3.872 2.176 -0.310 1.00 97.56 286 SER A O 1
ATOM 2232 N N . ILE A 1 287 ? -3.218 0.222 0.564 1.00 98.06 287 ILE A N 1
ATOM 2233 C CA . ILE A 1 287 ? -3.587 0.525 1.943 1.00 98.06 287 ILE A CA 1
ATOM 2234 C C . ILE A 1 287 ? -2.469 0.124 2.892 1.00 98.06 287 ILE A C 1
ATOM 2236 O O . ILE A 1 287 ? -1.777 -0.866 2.666 1.00 98.06 287 ILE A O 1
ATOM 2240 N N . ARG A 1 288 ? -2.274 0.922 3.940 1.00 97.94 288 ARG A N 1
ATOM 2241 C CA . ARG A 1 288 ? -1.184 0.779 4.905 1.00 97.94 288 ARG A CA 1
ATOM 2242 C C . ARG A 1 288 ? -1.738 0.643 6.310 1.00 97.94 288 ARG A C 1
ATOM 2244 O O . ARG A 1 288 ? -2.556 1.466 6.733 1.00 97.94 288 ARG A O 1
ATOM 2251 N N . TYR A 1 289 ? -1.226 -0.336 7.043 1.00 98.00 289 TYR A N 1
ATOM 2252 C CA . TYR A 1 289 ? -1.545 -0.537 8.451 1.00 98.00 289 TYR A CA 1
ATOM 2253 C C . TYR A 1 289 ? -0.303 -0.352 9.303 1.00 98.00 289 TYR A C 1
ATOM 2255 O O . TYR A 1 289 ? 0.728 -0.971 9.052 1.00 98.00 289 TYR A O 1
ATOM 2263 N N . MET A 1 290 ? -0.411 0.485 10.328 1.00 96.56 290 MET A N 1
ATOM 2264 C CA . MET A 1 290 ? 0.671 0.703 11.282 1.00 96.56 290 MET A CA 1
ATOM 2265 C C . MET A 1 290 ? 0.388 -0.041 12.586 1.00 96.56 290 MET A C 1
ATOM 2267 O O . MET A 1 290 ? -0.747 0.000 13.073 1.00 96.56 290 MET A O 1
ATOM 2271 N N . PRO A 1 291 ? 1.387 -0.698 13.184 1.00 96.38 291 PRO A N 1
ATOM 2272 C CA . PRO A 1 291 ? 1.200 -1.406 14.438 1.00 96.38 291 PRO A CA 1
ATOM 2273 C C . PRO A 1 291 ? 0.887 -0.467 15.606 1.00 96.38 291 PRO A C 1
ATOM 2275 O O . PRO A 1 291 ? 1.173 0.733 15.588 1.00 96.38 291 PRO A O 1
ATOM 2278 N N . HIS A 1 292 ? 0.352 -1.047 16.677 1.00 93.88 292 HIS A N 1
ATOM 2279 C CA . HIS A 1 292 ? 0.221 -0.376 17.961 1.00 93.88 292 HIS A CA 1
ATOM 2280 C C . HIS A 1 292 ? 1.552 0.247 18.403 1.00 93.88 292 HIS A C 1
ATOM 2282 O O . HIS A 1 292 ? 2.628 -0.327 18.225 1.00 93.88 292 HIS A O 1
ATOM 2288 N N . GLY A 1 293 ? 1.481 1.429 19.015 1.00 93.75 293 GLY A N 1
ATOM 2289 C CA . GLY A 1 293 ? 2.650 2.123 19.551 1.00 93.75 293 GLY A CA 1
ATOM 2290 C C . GLY A 1 293 ? 3.516 2.833 18.507 1.00 93.75 293 GLY A C 1
ATOM 2291 O O . GLY A 1 293 ? 4.518 3.431 18.897 1.00 93.75 293 GLY A O 1
ATOM 2292 N N . SER A 1 294 ? 3.157 2.802 17.216 1.00 95.81 294 SER A N 1
ATOM 2293 C CA . SER A 1 294 ? 3.770 3.679 16.211 1.00 95.81 294 SER A CA 1
ATOM 2294 C C . SER A 1 294 ? 3.620 5.141 16.617 1.00 95.81 294 SER A C 1
ATOM 2296 O O . SER A 1 294 ? 2.576 5.552 17.133 1.00 95.81 294 SER A O 1
ATOM 2298 N N . LYS A 1 295 ? 4.665 5.934 16.375 1.00 96.62 295 LYS A N 1
ATOM 2299 C CA . LYS A 1 295 ? 4.678 7.369 16.666 1.00 96.62 295 LYS A CA 1
ATOM 2300 C C . LYS A 1 295 ? 4.541 8.186 15.397 1.00 96.62 295 LYS A C 1
ATOM 2302 O O . LYS A 1 295 ? 5.065 7.819 14.348 1.00 96.62 295 LYS A O 1
ATOM 2307 N N . ALA A 1 296 ? 3.852 9.308 15.509 1.00 95.88 296 ALA A N 1
ATOM 2308 C CA . ALA A 1 296 ? 3.630 10.245 14.430 1.00 95.88 296 ALA A CA 1
ATOM 2309 C C . ALA A 1 296 ? 4.927 10.901 13.954 1.00 95.88 296 ALA A C 1
ATOM 2311 O O . ALA A 1 296 ? 5.680 11.473 14.738 1.00 95.88 296 ALA A O 1
ATOM 2312 N N . GLY A 1 297 ? 5.142 10.879 12.643 1.00 93.12 297 GLY A N 1
ATOM 2313 C CA . GLY A 1 297 ? 6.133 11.710 11.977 1.00 93.12 297 GLY A CA 1
ATOM 2314 C C . GLY A 1 297 ? 5.634 13.149 11.779 1.00 93.12 297 GLY A C 1
ATOM 2315 O O . GLY A 1 297 ? 4.540 13.509 12.211 1.00 93.12 297 GLY A O 1
ATOM 2316 N N . PRO A 1 298 ? 6.402 13.998 11.079 1.00 86.44 298 PRO A N 1
ATOM 2317 C CA . PRO A 1 298 ? 6.046 15.404 10.875 1.00 86.44 298 PRO A CA 1
ATOM 2318 C C . PRO A 1 298 ? 4.888 15.627 9.884 1.00 86.44 298 PRO A C 1
ATOM 2320 O O . PRO A 1 298 ? 4.329 16.718 9.839 1.00 86.44 298 PRO A O 1
ATOM 2323 N N . MET A 1 299 ? 4.522 14.621 9.079 1.00 85.25 299 MET A N 1
ATOM 2324 C CA . MET A 1 299 ? 3.550 14.741 7.976 1.00 85.25 299 MET A CA 1
ATOM 2325 C C . MET A 1 299 ? 2.154 14.168 8.297 1.00 85.25 299 MET A C 1
ATOM 2327 O O . MET A 1 299 ? 1.364 13.876 7.391 1.00 85.25 299 MET A O 1
ATOM 2331 N N . VAL A 1 300 ? 1.837 13.980 9.579 1.00 88.38 300 VAL A N 1
ATOM 2332 C CA . VAL A 1 300 ? 0.529 13.474 10.025 1.00 88.38 300 VAL A CA 1
ATOM 2333 C C . VAL A 1 300 ? -0.537 14.571 10.101 1.00 88.38 300 VAL A C 1
ATOM 2335 O O . VAL A 1 300 ? -0.279 15.755 9.887 1.00 88.38 300 VAL A O 1
ATOM 2338 N N . HIS A 1 301 ? -1.780 14.179 10.376 1.00 87.69 301 HIS A N 1
ATOM 2339 C CA . HIS A 1 301 ? -2.840 15.113 10.733 1.00 87.69 301 HIS A CA 1
ATOM 2340 C C . HIS A 1 301 ? -2.491 15.855 12.041 1.00 87.69 301 HIS A C 1
ATOM 2342 O O . HIS A 1 301 ? -2.074 15.191 12.988 1.00 87.69 301 HIS A O 1
ATOM 2348 N N . PRO A 1 302 ? -2.713 17.183 12.147 1.00 85.81 302 PRO A N 1
ATOM 2349 C CA . PRO A 1 302 ? -2.354 17.969 13.336 1.00 85.81 302 PRO A CA 1
ATOM 2350 C C . PRO A 1 302 ? -2.979 17.498 14.655 1.00 85.81 302 PRO A C 1
ATOM 2352 O O . PRO A 1 302 ? -2.478 17.839 15.723 1.00 85.81 302 PRO A O 1
ATOM 2355 N N . SER A 1 303 ? -4.061 16.714 14.595 1.00 84.50 303 SER A N 1
ATOM 2356 C CA . SER A 1 303 ? -4.669 16.095 15.781 1.00 84.50 303 SER A CA 1
ATOM 2357 C C . SER A 1 303 ? -3.748 15.089 16.475 1.00 84.50 303 SER A C 1
ATOM 2359 O O . SER A 1 303 ? -3.944 14.804 17.653 1.00 84.50 303 SER A O 1
ATOM 2361 N N . VAL A 1 304 ? -2.744 14.561 15.770 1.00 88.38 304 VAL A N 1
ATOM 2362 C CA . VAL A 1 304 ? -1.691 13.721 16.337 1.00 88.38 304 VAL A CA 1
ATOM 2363 C C . VAL A 1 304 ? -0.395 14.518 16.250 1.00 88.38 304 VAL A C 1
ATOM 2365 O O . VAL A 1 304 ? 0.152 14.719 15.173 1.00 88.38 304 VAL A O 1
ATOM 2368 N N . GLY A 1 305 ? 0.084 15.047 17.375 1.00 89.94 305 GLY A N 1
ATOM 2369 C CA . GLY A 1 305 ? 1.340 15.803 17.384 1.00 89.94 305 GLY A CA 1
ATOM 2370 C C . GLY A 1 305 ? 2.538 14.923 16.976 1.00 89.94 305 GLY A C 1
ATOM 2371 O O . GLY A 1 305 ? 2.541 13.738 17.312 1.00 89.94 305 GLY A O 1
ATOM 2372 N N . PRO A 1 306 ? 3.580 15.464 16.315 1.00 94.06 306 PRO A N 1
ATOM 2373 C CA . PRO A 1 306 ? 4.801 14.708 16.024 1.00 94.06 306 PRO A CA 1
ATOM 2374 C C . PRO A 1 306 ? 5.409 14.066 17.283 1.00 94.06 306 PRO A C 1
ATOM 2376 O O . PRO A 1 306 ? 5.388 14.653 18.369 1.00 94.06 306 PRO A O 1
ATOM 2379 N N . GLY A 1 307 ? 5.918 12.842 17.146 1.00 94.69 307 GLY A N 1
ATOM 2380 C CA . GLY A 1 307 ? 6.458 12.011 18.226 1.00 94.69 307 GLY A CA 1
ATOM 2381 C C . GLY A 1 307 ? 5.407 11.405 19.165 1.00 94.69 307 GLY A C 1
ATOM 2382 O O . GLY A 1 307 ? 5.757 10.663 20.086 1.00 94.69 307 GLY A O 1
ATOM 2383 N N . LYS A 1 308 ? 4.113 11.705 18.979 1.00 96.25 308 LYS A N 1
ATOM 2384 C CA . LYS A 1 308 ? 3.024 11.110 19.769 1.00 96.25 308 LYS A CA 1
ATOM 2385 C C . LYS A 1 308 ? 2.583 9.782 19.175 1.00 96.25 308 LYS A C 1
ATOM 2387 O O . LYS A 1 308 ? 2.571 9.612 17.962 1.00 96.25 308 LYS A O 1
ATOM 2392 N N . VAL A 1 309 ? 2.181 8.856 20.039 1.00 95.06 309 VAL A N 1
ATOM 2393 C CA . VAL A 1 309 ? 1.517 7.621 19.610 1.00 95.06 309 VAL A CA 1
ATOM 2394 C C . VAL A 1 309 ? 0.155 7.973 19.009 1.00 95.06 309 VAL A C 1
ATOM 2396 O O . VAL A 1 309 ? -0.505 8.898 19.483 1.00 95.06 309 VAL A O 1
ATOM 2399 N N . PHE A 1 310 ? -0.262 7.243 17.975 1.00 91.31 310 PHE A N 1
ATOM 2400 C CA . PHE A 1 310 ? -1.531 7.447 17.265 1.00 91.31 310 PHE A CA 1
ATOM 2401 C C . PHE A 1 310 ? -2.778 7.047 18.069 1.00 91.31 310 PHE A C 1
ATOM 2403 O O . PHE A 1 310 ? -3.674 6.430 17.516 1.00 91.31 310 PHE A O 1
ATOM 2410 N N . ASP A 1 311 ? -2.865 7.352 19.358 1.00 88.31 311 ASP A N 1
ATOM 2411 C CA . ASP A 1 311 ? -3.975 6.886 20.190 1.00 88.31 311 ASP A CA 1
ATOM 2412 C C . ASP A 1 311 ? -5.234 7.768 20.075 1.00 88.31 311 ASP A C 1
ATOM 2414 O O . ASP A 1 311 ? -5.147 8.997 20.073 1.00 88.31 311 ASP A O 1
ATOM 2418 N N . GLY A 1 312 ? -6.406 7.135 19.964 1.00 84.12 312 GLY A N 1
ATOM 2419 C CA . GLY A 1 312 ? -7.729 7.776 19.958 1.00 84.12 312 GLY A CA 1
ATOM 2420 C C . GLY A 1 312 ? -8.044 8.730 18.794 1.00 84.12 312 GLY A C 1
ATOM 2421 O O . GLY A 1 312 ? -9.006 9.494 18.883 1.00 84.12 312 GLY A O 1
ATOM 2422 N N . SER A 1 313 ? -7.243 8.754 17.723 1.00 89.38 313 SER A N 1
ATOM 2423 C CA . SER A 1 313 ? -7.441 9.690 16.608 1.00 89.38 313 SER A CA 1
ATOM 2424 C C . SER A 1 313 ? -8.333 9.086 15.521 1.00 89.38 313 SER A C 1
ATOM 2426 O O . SER A 1 313 ? -7.939 8.094 14.905 1.00 89.38 313 SER A O 1
ATOM 2428 N N . PRO A 1 314 ? -9.467 9.717 15.163 1.00 89.75 314 PRO A N 1
ATOM 2429 C CA . PRO A 1 314 ? -10.343 9.189 14.120 1.00 89.75 314 PRO A CA 1
ATOM 2430 C C . PRO A 1 314 ? -9.740 9.318 12.713 1.00 89.75 314 PRO A C 1
ATOM 2432 O O . PRO A 1 314 ? -10.225 8.703 11.774 1.00 89.75 314 PRO A O 1
ATOM 2435 N N . TYR A 1 315 ? -8.652 10.080 12.553 1.00 90.44 315 TYR A N 1
ATOM 2436 C CA . TYR A 1 315 ? -7.888 10.151 11.302 1.00 90.44 315 TYR A CA 1
ATOM 2437 C C . TYR A 1 315 ? -7.011 8.928 11.051 1.00 90.44 315 TYR A C 1
ATOM 2439 O O . TYR A 1 315 ? -6.565 8.746 9.917 1.00 90.44 315 TYR A O 1
ATOM 2447 N N . TYR A 1 316 ? -6.761 8.148 12.105 1.00 94.38 316 TYR A N 1
ATOM 2448 C CA . TYR A 1 316 ? -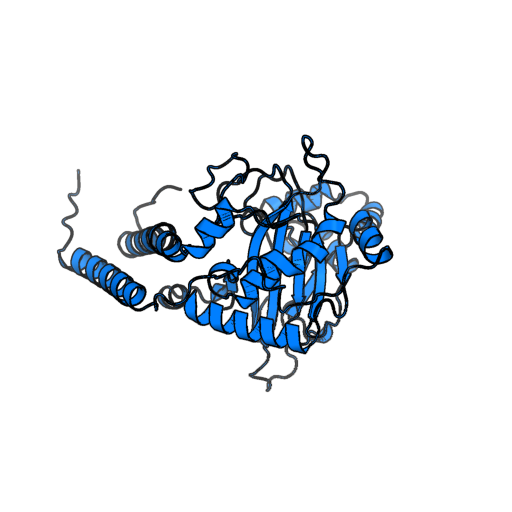5.898 6.975 12.130 1.00 94.38 316 TYR A CA 1
ATOM 2449 C C . TYR A 1 316 ? -6.526 5.878 13.004 1.00 94.38 316 TYR A C 1
ATOM 2451 O O . TYR A 1 316 ? -5.937 5.486 14.022 1.00 94.38 316 TYR A O 1
ATOM 2459 N N . PRO A 1 317 ? -7.752 5.439 12.670 1.00 95.12 317 PRO A N 1
ATOM 2460 C CA . PRO A 1 317 ? -8.545 4.609 13.561 1.00 95.12 317 PRO A CA 1
ATOM 2461 C C . PRO A 1 317 ? -7.868 3.262 13.804 1.00 95.12 317 PRO A C 1
ATOM 2463 O O . PRO A 1 317 ? -7.196 2.713 12.923 1.00 95.12 317 PRO A O 1
ATOM 2466 N N . GLN A 1 318 ? -8.053 2.720 15.002 1.00 95.75 318 GLN A N 1
ATOM 2467 C CA . GLN A 1 318 ? -7.783 1.319 15.276 1.00 95.75 318 GLN A CA 1
ATOM 2468 C C . GLN A 1 318 ? -8.735 0.479 14.441 1.00 95.75 318 GLN A C 1
ATOM 2470 O O . GLN A 1 318 ? -9.936 0.700 14.476 1.00 95.75 318 GLN A O 1
ATOM 2475 N N . VAL A 1 319 ? -8.194 -0.486 13.706 1.00 95.75 319 VAL A N 1
ATOM 2476 C CA . VAL A 1 319 ? -8.970 -1.360 12.811 1.00 95.75 319 VAL A CA 1
ATOM 2477 C C . VAL A 1 319 ? -8.846 -2.835 13.181 1.00 95.75 319 VAL A C 1
ATOM 2479 O O . VAL A 1 319 ? -9.462 -3.691 12.555 1.00 95.75 319 VAL A O 1
ATOM 2482 N N . TRP A 1 320 ? -8.044 -3.147 14.202 1.00 96.88 320 TRP A N 1
ATOM 2483 C CA . TRP A 1 320 ? -7.865 -4.501 14.704 1.00 96.88 320 TRP A CA 1
ATOM 2484 C C . TRP A 1 320 ? -7.527 -4.506 16.201 1.00 96.88 320 TRP A C 1
ATOM 2486 O O . TRP A 1 320 ? -6.731 -3.662 16.625 1.00 96.88 320 TRP A O 1
ATOM 2496 N N . PRO A 1 321 ? -8.083 -5.438 17.004 1.00 94.56 321 PRO A N 1
ATOM 2497 C CA . PRO A 1 321 ? -9.009 -6.519 16.616 1.00 94.56 321 PRO A CA 1
ATOM 2498 C C . PRO A 1 321 ? -10.412 -6.041 16.219 1.00 94.56 321 PRO A C 1
ATOM 2500 O O . PRO A 1 321 ? -11.138 -6.759 15.542 1.00 94.56 321 PRO A O 1
ATOM 2503 N N . GLN A 1 322 ? -10.773 -4.821 16.610 1.00 91.62 322 GLN A N 1
ATOM 2504 C CA . GLN A 1 322 ? -12.027 -4.166 16.250 1.00 91.62 322 GLN A CA 1
ATOM 2505 C C . GLN A 1 322 ? -11.847 -2.646 16.258 1.00 91.62 322 GLN A C 1
ATOM 2507 O O . GLN A 1 322 ? -10.886 -2.136 16.853 1.00 91.62 322 GLN A O 1
ATOM 2512 N N . LEU A 1 323 ? -12.788 -1.945 15.625 1.00 89.94 323 LEU A N 1
ATOM 2513 C CA . LEU A 1 323 ? -12.889 -0.490 15.689 1.00 89.94 323 LEU A CA 1
ATOM 2514 C C . LEU A 1 323 ? -13.084 -0.023 17.136 1.00 89.94 323 LEU A C 1
ATOM 2516 O O . LEU A 1 323 ? -13.779 -0.660 17.930 1.00 89.94 323 LEU A O 1
ATOM 2520 N N . ASN A 1 324 ? -12.457 1.096 17.494 1.00 89.81 324 ASN A N 1
ATOM 2521 C CA . ASN A 1 324 ? -12.695 1.728 18.786 1.00 89.81 324 ASN A CA 1
ATOM 2522 C C . ASN A 1 324 ? -14.019 2.507 18.748 1.00 89.81 324 ASN A C 1
ATOM 2524 O O . ASN A 1 324 ? -14.189 3.377 17.901 1.00 89.81 324 ASN A O 1
ATOM 2528 N N . GLU A 1 325 ? -14.921 2.265 19.703 1.00 88.44 325 GLU A N 1
ATOM 2529 C CA . GLU A 1 325 ? -16.257 2.884 19.738 1.00 88.44 325 GLU A CA 1
ATOM 2530 C C . GLU A 1 325 ? -16.223 4.426 19.695 1.00 88.44 325 GLU A C 1
ATOM 2532 O O . GLU A 1 325 ? -17.056 5.061 19.045 1.00 88.44 325 GLU A O 1
ATOM 2537 N N . MET A 1 326 ? -15.252 5.061 20.364 1.00 86.88 326 MET A N 1
ATOM 2538 C CA . MET A 1 326 ? -15.120 6.523 20.338 1.00 86.88 326 MET A CA 1
ATOM 2539 C C . MET A 1 326 ? -14.668 7.030 18.968 1.00 86.88 326 MET A C 1
ATOM 2541 O O . MET A 1 326 ? -15.117 8.090 18.527 1.00 86.88 326 MET A O 1
ATOM 2545 N N . GLU A 1 327 ? -13.791 6.279 18.301 1.00 88.81 327 GLU A N 1
ATOM 2546 C CA . GLU A 1 327 ? -13.331 6.588 16.948 1.00 88.81 327 GLU A CA 1
ATOM 2547 C C . GLU A 1 327 ? -14.473 6.376 15.946 1.00 88.81 327 GLU A C 1
ATOM 2549 O O . GLU A 1 327 ? -14.721 7.277 15.149 1.00 88.81 327 GLU A O 1
ATOM 2554 N N . THR A 1 328 ? -15.254 5.292 16.058 1.00 86.31 328 THR A N 1
ATOM 2555 C CA . THR A 1 328 ? -16.465 5.047 15.249 1.00 86.31 328 THR A CA 1
ATOM 2556 C C . THR A 1 328 ? -17.448 6.213 15.351 1.00 86.31 328 THR A C 1
ATOM 2558 O O . THR A 1 328 ? -17.795 6.818 14.341 1.00 86.31 328 THR A O 1
ATOM 2561 N N . LYS A 1 329 ? -17.799 6.648 16.569 1.00 85.19 329 LYS A N 1
ATOM 2562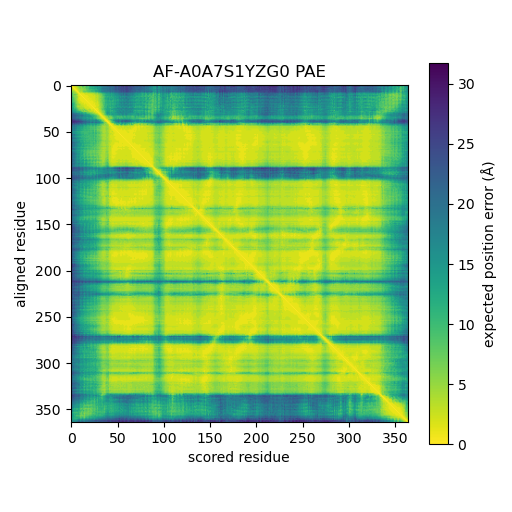 C CA . LYS A 1 329 ? -18.687 7.810 16.780 1.00 85.19 329 LYS A CA 1
ATOM 2563 C C . LYS A 1 329 ? -18.120 9.119 16.226 1.00 85.19 329 LYS A C 1
ATOM 2565 O O . LYS A 1 329 ? -18.856 10.072 15.967 1.00 85.19 329 LYS A O 1
ATOM 2570 N N . ALA A 1 330 ? -16.799 9.249 16.127 1.00 82.50 330 ALA A N 1
ATOM 2571 C CA . ALA A 1 330 ? -16.174 10.403 15.489 1.00 82.50 330 ALA A CA 1
ATOM 2572 C C . ALA A 1 330 ? -16.222 10.300 13.955 1.00 82.50 330 ALA A C 1
ATOM 2574 O O . ALA A 1 330 ? -16.486 11.310 13.307 1.00 82.50 330 ALA A O 1
ATOM 2575 N N . LEU A 1 331 ? -16.053 9.102 13.389 1.00 81.94 331 LEU A N 1
ATOM 2576 C CA . LEU A 1 331 ? -16.216 8.831 11.957 1.00 81.94 331 LEU A CA 1
ATOM 2577 C C . LEU A 1 331 ? -17.652 9.090 11.481 1.00 81.94 331 LEU A C 1
ATOM 2579 O O . LEU A 1 331 ? -17.847 9.777 10.481 1.00 81.94 331 LEU A O 1
ATOM 2583 N N . GLU A 1 332 ? -18.650 8.639 12.243 1.00 80.62 332 GLU A N 1
ATOM 2584 C CA . GLU A 1 332 ? -20.080 8.847 11.965 1.00 80.62 332 GLU A CA 1
ATOM 2585 C C . GLU A 1 332 ? -20.506 10.320 12.018 1.00 80.62 332 GLU A C 1
ATOM 2587 O O . GLU A 1 332 ? -21.514 10.711 11.434 1.00 80.62 332 GLU A O 1
ATOM 2592 N N . ARG A 1 333 ? -19.754 11.171 12.719 1.00 77.00 333 ARG A N 1
ATOM 2593 C CA . ARG A 1 333 ? -19.992 12.623 12.709 1.00 77.00 333 ARG A CA 1
ATOM 2594 C C . ARG A 1 333 ? -19.401 13.313 11.475 1.00 77.00 333 ARG A C 1
ATOM 2596 O O . ARG A 1 333 ? -19.667 14.495 11.274 1.00 77.00 333 ARG A O 1
ATOM 2603 N N . GLY A 1 334 ? -18.656 12.574 10.651 1.00 69.88 334 GLY A N 1
ATOM 2604 C CA . GLY A 1 334 ? -17.979 13.055 9.455 1.00 69.88 334 GLY A CA 1
ATOM 2605 C C . GLY A 1 334 ? -16.625 13.698 9.764 1.00 69.88 334 GLY A C 1
ATOM 2606 O O . GLY A 1 334 ? -16.506 14.564 10.628 1.00 69.88 334 GLY A O 1
ATOM 2607 N N . LEU A 1 335 ? -15.591 13.300 9.015 1.00 68.06 335 LEU A N 1
ATOM 2608 C CA . LEU A 1 335 ? -14.249 13.905 9.078 1.00 68.06 335 LEU A CA 1
ATOM 2609 C C . LEU A 1 335 ? -14.061 15.074 8.095 1.00 68.06 335 LEU A C 1
ATOM 2611 O O . LEU A 1 335 ? -13.052 15.781 8.146 1.00 68.06 335 LEU A O 1
ATOM 2615 N N . GLU A 1 336 ? -15.007 15.283 7.175 1.00 57.47 336 GLU A N 1
ATOM 2616 C CA . GLU A 1 336 ? -14.822 16.193 6.038 1.00 57.47 336 GLU A CA 1
ATOM 2617 C C . GLU A 1 336 ? -14.747 17.674 6.427 1.00 57.47 336 GLU A C 1
ATOM 2619 O O . GLU A 1 336 ? -13.971 18.424 5.826 1.00 57.47 336 GLU A O 1
ATOM 2624 N N . ALA A 1 337 ? -15.487 18.097 7.460 1.00 52.62 337 ALA A N 1
ATOM 2625 C CA . ALA A 1 337 ? -15.516 19.497 7.890 1.00 52.62 337 ALA A CA 1
ATOM 2626 C C . ALA A 1 337 ? -14.121 20.020 8.285 1.00 52.62 337 ALA A C 1
ATOM 2628 O O . ALA A 1 337 ? -13.810 21.195 8.091 1.00 52.62 337 ALA A O 1
ATOM 2629 N N . ASP A 1 338 ? -13.260 19.141 8.791 1.00 57.62 338 ASP A N 1
ATOM 2630 C CA . ASP A 1 338 ? -11.950 19.498 9.328 1.00 57.62 338 ASP A CA 1
ATOM 2631 C C . ASP A 1 338 ? -10.838 19.345 8.268 1.00 57.62 338 ASP A C 1
ATOM 2633 O O . ASP A 1 338 ? -9.913 20.157 8.205 1.00 57.62 338 ASP A O 1
ATOM 2637 N N . MET A 1 339 ? -10.961 18.404 7.323 1.00 55.56 339 MET A N 1
ATOM 2638 C CA . MET A 1 339 ? -9.963 18.185 6.260 1.00 55.56 339 MET A CA 1
ATOM 2639 C C . MET A 1 339 ? -9.816 19.392 5.317 1.00 55.56 339 MET A C 1
ATOM 2641 O O . MET A 1 339 ? -8.715 19.767 4.896 1.00 55.56 339 MET A O 1
ATOM 2645 N N . VAL A 1 340 ? -10.937 20.033 5.004 1.00 53.81 340 VAL A N 1
ATOM 2646 C CA . VAL A 1 340 ? -10.984 21.176 4.096 1.00 53.81 340 VAL A CA 1
ATOM 2647 C C . VAL A 1 340 ? -10.455 22.448 4.758 1.00 53.81 340 VAL A C 1
ATOM 2649 O O . VAL A 1 340 ? -9.650 23.174 4.164 1.00 53.81 340 VAL A O 1
ATOM 2652 N N . LEU A 1 341 ? -10.865 22.705 6.001 1.00 55.53 341 LEU A N 1
ATOM 2653 C CA . LEU A 1 341 ? -10.444 23.887 6.748 1.00 55.53 341 LEU A CA 1
ATOM 2654 C C . LEU A 1 341 ? -8.960 23.813 7.142 1.00 55.53 341 LEU A C 1
ATOM 2656 O O . LEU A 1 341 ? -8.256 24.818 7.049 1.00 55.53 341 LEU A O 1
ATOM 2660 N N . SER A 1 342 ? -8.466 22.632 7.527 1.00 56.41 342 SER A N 1
ATOM 2661 C CA . SER A 1 342 ? -7.115 22.468 8.082 1.00 56.41 342 SER A CA 1
ATOM 2662 C C . SER A 1 342 ? -6.004 22.286 7.041 1.00 56.41 342 SER A C 1
ATOM 2664 O O . SER A 1 342 ? -4.861 22.649 7.316 1.00 56.41 342 SER A O 1
ATOM 2666 N N . ARG A 1 343 ? -6.290 21.749 5.842 1.00 59.75 343 ARG A N 1
ATOM 2667 C CA . ARG A 1 343 ? -5.252 21.472 4.822 1.00 59.75 343 ARG A CA 1
ATOM 2668 C C . ARG A 1 343 ? -5.379 22.310 3.561 1.00 59.75 343 ARG A C 1
ATOM 2670 O O . ARG A 1 343 ? -4.379 22.838 3.072 1.00 59.75 343 ARG A O 1
ATOM 2677 N N . ILE A 1 344 ? -6.593 22.447 3.034 1.00 60.69 344 ILE A N 1
ATOM 2678 C CA . ILE A 1 344 ? -6.807 23.083 1.731 1.00 60.69 344 ILE A CA 1
ATOM 2679 C C . ILE A 1 344 ? -6.651 24.597 1.848 1.00 60.69 344 ILE A C 1
ATOM 2681 O O . ILE A 1 344 ? -5.937 25.192 1.042 1.00 60.69 344 ILE A O 1
ATOM 2685 N N . ILE A 1 345 ? -7.246 25.219 2.871 1.00 64.25 345 ILE A N 1
ATOM 2686 C CA . ILE A 1 345 ? -7.154 26.674 3.062 1.00 64.25 345 ILE A CA 1
ATOM 2687 C C . ILE A 1 345 ? -5.699 27.124 3.282 1.00 64.25 345 ILE A C 1
ATOM 2689 O O . ILE A 1 345 ? -5.259 28.017 2.553 1.00 64.25 345 ILE A O 1
ATOM 2693 N N . PRO A 1 346 ? -4.897 26.509 4.179 1.00 65.88 346 PRO A N 1
ATOM 2694 C CA . PRO A 1 346 ? -3.510 26.931 4.373 1.00 65.88 346 PRO A CA 1
ATOM 2695 C C . PRO A 1 346 ? -2.626 26.685 3.147 1.00 65.88 346 PRO A C 1
ATOM 2697 O O . PRO A 1 346 ? -1.798 27.533 2.810 1.00 65.88 346 PRO A O 1
ATOM 2700 N N . MET A 1 347 ? -2.807 25.564 2.438 1.00 62.75 347 MET A N 1
ATOM 2701 C CA . MET A 1 347 ? -2.035 25.261 1.229 1.00 62.75 347 MET A CA 1
ATOM 2702 C C . MET A 1 347 ? -2.388 26.211 0.079 1.00 62.75 347 MET A C 1
ATOM 2704 O O . MET A 1 347 ? -1.488 26.767 -0.552 1.00 62.75 347 MET A O 1
ATOM 2708 N N . ALA A 1 348 ? -3.681 26.448 -0.166 1.00 62.22 348 ALA A N 1
ATOM 2709 C CA . ALA A 1 348 ? -4.146 27.398 -1.171 1.00 62.22 348 ALA A CA 1
ATOM 2710 C C . ALA A 1 348 ? -3.672 28.820 -0.845 1.00 62.22 348 ALA A C 1
ATOM 2712 O O . ALA A 1 348 ? -3.185 29.517 -1.734 1.00 62.22 348 ALA A O 1
ATOM 2713 N N . ALA A 1 349 ? -3.721 29.222 0.430 1.00 68.44 349 ALA A N 1
ATOM 2714 C CA . ALA A 1 349 ? -3.177 30.493 0.889 1.00 68.44 349 ALA A CA 1
ATOM 2715 C C . ALA A 1 349 ? -1.660 30.581 0.651 1.00 68.44 349 ALA A C 1
ATOM 2717 O O . ALA A 1 349 ? -1.197 31.574 0.095 1.00 68.44 349 ALA A O 1
ATOM 2718 N N . LYS A 1 350 ? -0.880 29.541 0.985 1.00 69.38 350 LYS A N 1
ATOM 2719 C CA . LYS A 1 350 ? 0.581 29.510 0.770 1.00 69.38 350 LYS A CA 1
ATOM 2720 C C . LYS A 1 350 ? 0.941 29.567 -0.720 1.00 69.38 350 LYS A C 1
ATOM 2722 O O . LYS A 1 350 ? 1.858 30.295 -1.094 1.00 69.38 350 LYS A O 1
ATOM 2727 N N . LEU A 1 351 ? 0.206 28.858 -1.581 1.00 64.19 351 LEU A N 1
ATOM 2728 C CA . LEU A 1 351 ? 0.395 28.886 -3.038 1.00 64.19 351 LEU A CA 1
ATOM 2729 C C . LEU A 1 351 ? 0.016 30.240 -3.652 1.00 64.19 351 LEU A C 1
ATOM 2731 O O . LEU A 1 351 ? 0.777 30.770 -4.462 1.00 64.19 351 LEU A O 1
ATOM 2735 N N . LEU A 1 352 ? -1.116 30.826 -3.244 1.00 66.81 352 LEU A N 1
ATOM 2736 C CA . LEU A 1 352 ? -1.521 32.177 -3.648 1.00 66.81 352 LEU A CA 1
ATOM 2737 C C . LEU A 1 352 ? -0.482 33.210 -3.212 1.00 66.81 352 LEU A C 1
ATOM 2739 O O . LEU A 1 352 ? -0.037 34.006 -4.035 1.00 66.81 352 LEU A O 1
ATOM 2743 N N . LEU A 1 353 ? -0.035 33.155 -1.956 1.00 68.31 353 LEU A N 1
ATOM 2744 C CA . LEU A 1 353 ? 1.004 34.040 -1.437 1.00 68.31 353 LEU A CA 1
ATOM 2745 C C . LEU A 1 353 ? 2.313 33.885 -2.211 1.00 68.31 353 LEU A C 1
ATOM 2747 O O . LEU A 1 353 ? 2.897 34.891 -2.583 1.00 68.31 353 LEU A O 1
ATOM 2751 N N . LYS A 1 354 ? 2.745 32.662 -2.538 1.00 71.19 354 LYS A N 1
ATOM 2752 C CA . LYS A 1 354 ? 3.956 32.434 -3.344 1.00 71.19 354 LYS A CA 1
ATOM 2753 C C . LYS A 1 354 ? 3.818 32.961 -4.776 1.00 71.19 354 LYS A C 1
ATOM 2755 O O . LYS A 1 354 ? 4.781 33.483 -5.328 1.00 71.19 354 LYS A O 1
ATOM 2760 N N . LYS A 1 355 ? 2.635 32.835 -5.388 1.00 68.88 355 LYS A N 1
ATOM 2761 C CA . LYS A 1 355 ? 2.374 33.323 -6.752 1.00 68.88 355 LYS A CA 1
ATOM 2762 C C . LYS A 1 355 ? 2.307 34.851 -6.813 1.00 68.88 355 LYS A C 1
ATOM 2764 O O . LYS A 1 355 ? 2.790 35.437 -7.775 1.00 68.88 355 LYS A O 1
ATOM 2769 N N . VAL A 1 356 ? 1.720 35.486 -5.798 1.00 70.44 356 VAL A N 1
ATOM 2770 C CA . VAL A 1 356 ? 1.613 36.952 -5.698 1.00 70.44 356 VAL A CA 1
ATOM 2771 C C . VAL A 1 356 ? 2.924 37.576 -5.198 1.00 70.44 356 VAL A C 1
ATOM 2773 O O . VAL A 1 356 ? 3.291 38.664 -5.633 1.00 70.44 356 VAL A O 1
ATOM 2776 N N . PHE A 1 357 ? 3.661 36.876 -4.333 1.00 75.44 357 PHE A N 1
ATOM 2777 C CA . PHE A 1 357 ? 4.889 37.345 -3.687 1.00 75.44 357 PHE A CA 1
ATOM 2778 C C . PHE A 1 357 ? 6.028 36.321 -3.827 1.00 75.44 357 PHE A C 1
ATOM 2780 O O . PHE A 1 357 ? 6.435 35.697 -2.844 1.00 75.44 357 PHE A O 1
ATOM 2787 N N . PRO A 1 358 ? 6.595 36.149 -5.033 1.00 72.44 358 PRO A N 1
ATOM 2788 C CA . PRO A 1 358 ? 7.636 35.149 -5.280 1.00 72.44 358 PRO A CA 1
ATOM 2789 C C . PRO A 1 358 ? 8.934 35.395 -4.493 1.00 72.44 358 PRO A C 1
ATOM 2791 O O . PRO A 1 358 ? 9.731 34.475 -4.330 1.00 72.44 358 PRO A O 1
ATOM 2794 N N . SER A 1 359 ? 9.144 36.613 -3.984 1.00 71.62 359 SER A N 1
ATOM 2795 C CA . SER A 1 359 ? 10.308 37.002 -3.181 1.00 71.62 359 SER A CA 1
ATOM 2796 C C . SER A 1 359 ? 10.163 36.738 -1.677 1.00 71.62 359 SER A C 1
ATOM 2798 O O . SER A 1 359 ? 11.147 36.871 -0.951 1.00 71.62 359 SER A O 1
ATOM 2800 N N . ILE A 1 360 ? 8.977 36.362 -1.184 1.00 64.12 360 ILE A N 1
ATOM 2801 C CA . ILE A 1 360 ? 8.794 36.014 0.229 1.00 64.12 360 ILE A CA 1
ATOM 2802 C C . ILE A 1 360 ? 9.085 34.520 0.397 1.00 64.12 360 ILE A C 1
ATOM 2804 O O . ILE A 1 360 ? 8.271 33.667 0.038 1.00 64.12 360 ILE A O 1
ATOM 2808 N N . SER A 1 361 ? 10.242 34.192 0.978 1.00 46.81 361 SER A N 1
ATOM 2809 C CA . SER A 1 361 ? 10.510 32.847 1.487 1.00 46.81 361 SER A CA 1
ATOM 2810 C C . SER A 1 361 ? 9.612 32.601 2.702 1.00 46.81 361 SER A C 1
ATOM 2812 O O . SER A 1 361 ? 9.951 32.956 3.831 1.00 46.81 361 SER A O 1
ATOM 2814 N N . VAL A 1 362 ? 8.424 32.042 2.476 1.00 45.00 362 VAL A N 1
ATOM 2815 C CA . VAL A 1 362 ? 7.569 31.581 3.574 1.00 45.00 362 VAL A CA 1
ATOM 2816 C C . VAL A 1 362 ? 8.275 30.368 4.180 1.00 45.00 362 VAL A C 1
ATOM 2818 O O . VAL A 1 362 ? 8.335 29.321 3.535 1.00 45.00 362 VAL A O 1
ATOM 2821 N N . PHE A 1 363 ? 8.872 30.558 5.361 1.00 39.25 363 PHE A N 1
ATOM 2822 C CA . PHE A 1 363 ? 9.640 29.550 6.097 1.00 39.25 363 PHE A CA 1
ATOM 2823 C C . PHE A 1 363 ? 8.899 28.201 6.210 1.00 39.25 363 PHE A C 1
ATOM 2825 O O . PHE A 1 363 ? 7.666 28.133 6.110 1.00 39.25 363 PHE A O 1
ATOM 2832 N N . SER A 1 364 ? 9.714 27.145 6.334 1.00 38.75 364 SER A N 1
ATOM 2833 C CA . SER A 1 364 ? 9.369 25.719 6.432 1.00 38.75 364 SER A CA 1
ATOM 2834 C C . SER A 1 364 ? 8.392 25.415 7.553 1.00 38.75 364 SER A C 1
ATOM 2836 O O . SER A 1 364 ? 8.710 25.830 8.692 1.00 38.75 364 SER A O 1
#

Nearest PDB structures (foldseek):
  3nnf-assembly1_A  TM=6.602E-01  e=2.885E-12  Lyngbya majuscula
  8fnf-assembly1_14  TM=6.514E-01  e=1.220E-12  Trypanosoma brucei
  3nnl-assembly1_A  TM=5.967E-01  e=2.399E-12  Lyngbya majuscula
  3nnj-assembly1_A  TM=6.590E-01  e=2.195E-11  Lyngbya majuscula
  3nnl-assembly1_B  TM=6.347E-01  e=1.671E-10  Lyngbya majuscula

Mean predicted aligned error: 7.97 Å

Radius of gyration: 21.91 Å; Cα contacts (8 Å, |Δi|>4): 640; chains: 1; bounding box: 58×73×59 Å

Foldseek 3Di:
DDPPPDDDVVLVVVLVVVVVVLVVVLVPPDPPQQLPPPPPDQQPWAFDADDPVQLVQCVQFQKGWFALRDPLVLLQVVVVQQVVLLVVQDPVVVVVVPPVCNFKDKPSLQRGNNVVSCQQHHCCNRFQSNQLVQADPVPSGWWWWWQMKMKGKDAPQAAWFAKDFQDCVRVQFPPPFKGKKKKFWSAWDDPVQFQFKKWATPVLLQVLQVVDPPDDPVQQNVQCVVPGSCSCPSPVVSRVSSVVRIDDDGGHGNIIMMGMRHIMMIGTGGHDPDPPPNPDMIMMMMTIMTTFPIAGHPPDDVVRPGRHTPPPDLSIFIRPPHTDPSSSVVSSVHPVVCCCVPPVVVVVVVVSCCVVPVPDPPDD

Organism: Trieres chinensis (NCBI:txid1514140)

InterPro domains:
  IPR008775 Phytanoyl-CoA dioxygenase-like [PF05721] (76-269)

Secondary structure (DSSP, 8-state):
--------HHHHHHHHHHHHHHHHHHHTS-TT------TTS--S--PPPPPHHHHHHHHHHSEEEETTSS-HHHHHHHHHHHHHHHHHH-SSHHHHT-GGGTTEEE-GGGT-HHHHHIIIIIHHHHHGGGGTT-B-TTT-SB-EEEEEEEEEEEETT---EEEE---TTT--B-TT---EEEEEESS-B-GGG--SEEE--HHHHHHHHHT-SS--HHHHHHHHTTSTT-HHHH-HHHHHHHHHH-B---B-TT-EEEEETT--EEEPP-----TT-TT-EEEEEEEEEEETT-BB-TTS-TTS-TTSB-TT-TTS-EEESS--HHHHHHHTT-SHHHHIIIIIHHHHHHHHHHHH-TT-----

Sequence (364 aa):
MKTCLFYTGTTLVAIAAVLTGVVLRLSSIPNDIVIRLDDTTESTFTPKQLTQSQIQTFEKEGVVFAPSLLSEEEAIRLRDAGEYAKERVFSIPKLFGTSWYSDLAFDLWRTSPDVASLAMQALPKVAAPTLSYSKNPQTNNVEFRLLRDAMFQYSKGGAGCGWHVDDAGFWPTEEDRDGPTIWIALDEIKVSEGGGLAVLNRTNFEESMSSSSNVTLEACRQAIAKNTCSMAAASPECYAKMEDSKLEWDMKPGDAIIWNRFTFHRGVAAVNNDAEDNNFVKRRYSIRYMPHGSKAGPMVHPSVGPGKVFDGSPYYPQVWPQLNEMETKALERGLEADMVLSRIIPMAAKLLLKKVFPSISVFS

Solvent-accessible surface area (backbone atoms only — not comparable to full-atom values): 19884 Å² total; per-residue (Å²): 135,86,81,78,80,78,78,56,69,66,60,58,51,52,52,50,51,52,53,48,52,50,52,54,56,56,72,64,54,69,91,74,73,47,44,74,78,54,97,80,62,74,46,95,50,79,56,52,68,72,49,73,65,48,46,52,39,26,74,69,25,35,34,35,80,36,79,54,28,27,53,56,70,56,15,47,50,51,43,55,43,47,51,57,23,39,68,70,76,53,74,59,52,74,76,69,70,51,67,92,50,76,46,54,39,64,52,43,46,80,68,19,60,67,45,27,33,36,64,45,59,29,48,36,68,51,48,49,71,77,38,66,88,44,44,36,88,89,76,71,39,58,31,30,21,42,62,46,36,35,41,41,48,34,47,75,68,33,79,48,42,41,49,27,51,64,44,56,91,76,41,32,40,49,87,90,60,66,32,46,35,44,34,32,31,38,30,70,29,43,63,90,39,24,48,42,57,36,34,42,42,45,59,58,46,51,54,63,31,70,77,41,99,85,53,50,73,64,58,47,51,60,39,28,79,78,39,74,39,36,26,64,80,59,37,50,69,53,35,52,54,49,66,77,45,49,45,71,60,70,36,48,32,11,16,29,43,38,32,32,38,82,37,45,32,26,39,33,40,25,46,69,86,57,90,78,61,86,76,49,62,33,39,33,41,35,39,32,40,39,40,57,83,43,27,27,22,91,70,47,62,82,92,46,49,64,73,34,56,63,71,88,38,57,87,32,34,43,26,32,89,50,66,44,70,72,29,51,61,44,38,50,69,36,63,63,78,53,54,50,62,70,49,49,51,57,50,53,50,52,52,50,46,39,71,78,36,74,84,59,81,77,78,133

pLDDT: mean 83.78, std 15.43, range [37.47, 98.88]